Protein AF-A0A956HY04-F1 (afdb_monomer)

Radius of gyration: 26.55 Å; Cα contacts (8 Å, |Δi|>4): 278; chains: 1; bounding box: 57×37×73 Å

pLDDT: mean 94.31, std 8.19, range [45.09, 98.62]

Solvent-accessible surface area (backbone atoms only — not comparable to full-atom values): 12954 Å² total; per-residue (Å²): 131,82,84,58,69,90,76,62,38,44,51,68,53,34,25,59,24,34,64,69,38,20,41,81,85,68,47,79,50,58,64,84,78,43,28,55,81,68,82,84,56,60,19,49,44,29,12,47,38,49,14,69,56,69,39,66,31,64,70,68,86,82,55,70,43,55,57,48,36,74,73,73,36,56,93,50,65,83,70,43,57,89,81,28,35,50,34,42,51,32,36,56,50,45,17,60,78,69,74,42,92,45,71,66,60,44,53,52,49,50,55,50,49,53,53,53,46,54,54,47,54,54,52,34,56,53,29,48,54,47,26,55,49,27,45,49,54,33,48,50,60,50,36,75,77,40,60,55,71,80,38,86,81,42,91,57,22,70,55,51,52,62,79,41,41,70,62,53,46,49,42,61,76,66,33,72,40,32,57,45,25,52,55,27,44,56,51,27,53,57,44,50,52,54,47,55,55,47,47,30,50,48,22,51,47,49,45,36,49,47,21,53,49,45,29,27,24,49,34,21,27,55,75,71,36,64,71,64,33,57,51,43,52,53,42,43,53,61,41,41,40,62,131

Secondary structure (DSSP, 8-state):
----GGG---HHHHHHHHTTTB-TTS-B--GGGT-SS-SSS--HHHHHHHHHHH--SS-----HHHHHHHHHPPP-SS--TTT-HHHHHHHHHHHHHHT---HHHHHHHHHHHHHHHHHHHHHHHHHHHHHHHHHHHHHHHHHHH-GGGG-TTSTTHHHHHHHTHHHHHHHHHH-HHHHHHHHHHHHHHHHHHHHHHHHHHHHHHHHHHHHHHHHHHHHHHHHH-HHHHHHHHHHHHHHH---

Nearest PDB structures (foldseek):
  5y05-assembly1_A  TM=3.342E-01  e=8.485E-01  Mycolicibacterium smegmatis MC2 155
  6h2d-assembly1_R  TM=4.274E-01  e=2.794E+00  Aeromonas hydrophila subsp. hydrophila AL09-71
  6jx6-assembly1_A  TM=2.751E-01  e=5.819E+00  Homo sapiens

Mean predicted aligned error: 4.89 Å

Structure (mmCIF, N/CA/C/O backbone):
data_AF-A0A956HY04-F1
#
_entry.id   AF-A0A956HY04-F1
#
loop_
_atom_site.group_PDB
_atom_site.id
_atom_site.type_symbol
_atom_site.label_atom_id
_atom_site.label_alt_id
_atom_site.label_comp_id
_atom_site.label_asym_id
_atom_site.label_entity_id
_atom_site.label_seq_id
_atom_site.pdbx_PDB_ins_code
_atom_site.Cartn_x
_atom_site.Cartn_y
_atom_site.Cartn_z
_atom_site.occupancy
_atom_site.B_iso_or_equiv
_atom_site.auth_seq_id
_atom_site.auth_comp_id
_atom_site.auth_asym_id
_atom_site.auth_atom_id
_atom_site.pdbx_PDB_model_num
ATOM 1 N N . PRO A 1 1 ? -1.719 -7.919 12.534 1.00 45.09 1 PRO A N 1
ATOM 2 C CA . PRO A 1 1 ? -1.819 -8.733 11.294 1.00 45.09 1 PRO A CA 1
ATOM 3 C C . PRO A 1 1 ? -3.237 -9.290 11.128 1.00 45.09 1 PRO A C 1
ATOM 5 O O . PRO A 1 1 ? -3.729 -9.917 12.060 1.00 45.09 1 PRO A O 1
ATOM 8 N N . ASN A 1 2 ? -3.895 -9.050 9.987 1.00 49.94 2 ASN A N 1
ATOM 9 C CA . ASN A 1 2 ? -5.204 -9.646 9.706 1.00 49.94 2 ASN A CA 1
ATOM 10 C C . ASN A 1 2 ? -5.039 -11.180 9.582 1.00 49.94 2 ASN A C 1
ATOM 12 O O . ASN A 1 2 ? -4.277 -11.630 8.720 1.00 49.94 2 ASN A O 1
ATOM 16 N N . PRO A 1 3 ? -5.680 -11.993 10.444 1.00 49.03 3 PRO A N 1
ATOM 17 C CA . PRO A 1 3 ? -5.515 -13.447 10.432 1.00 49.03 3 PRO A CA 1
ATOM 18 C C . PRO A 1 3 ? -6.198 -14.116 9.229 1.00 49.03 3 PRO A C 1
ATOM 20 O O . PRO A 1 3 ? -5.915 -15.280 8.933 1.00 49.03 3 PRO A O 1
ATOM 23 N N . ASN A 1 4 ? -7.073 -13.403 8.513 1.00 61.22 4 ASN A N 1
ATOM 24 C CA . ASN A 1 4 ? -7.719 -13.920 7.319 1.00 61.22 4 ASN A CA 1
ATOM 25 C C . ASN A 1 4 ? -6.727 -13.958 6.143 1.00 61.22 4 ASN A C 1
ATOM 27 O O . ASN A 1 4 ? -6.422 -12.943 5.525 1.00 61.22 4 ASN A O 1
ATOM 31 N N . ARG A 1 5 ? -6.225 -15.148 5.796 1.00 56.53 5 ARG A N 1
ATOM 32 C CA . ARG A 1 5 ? -5.300 -15.301 4.660 1.00 56.53 5 ARG A CA 1
ATOM 33 C C . ARG A 1 5 ? -5.936 -14.969 3.307 1.00 56.53 5 ARG A C 1
ATOM 35 O O . ARG A 1 5 ? -5.213 -14.588 2.397 1.00 56.53 5 ARG A O 1
ATOM 42 N N . ALA A 1 6 ? -7.260 -15.072 3.171 1.00 61.34 6 ALA A N 1
ATOM 43 C CA . ALA A 1 6 ? -7.950 -14.787 1.911 1.00 61.34 6 ALA A CA 1
ATOM 44 C C . ALA A 1 6 ? -7.962 -13.288 1.549 1.00 61.34 6 ALA A C 1
ATOM 46 O O . ALA A 1 6 ? -8.110 -12.942 0.373 1.00 61.34 6 ALA A O 1
ATOM 47 N N . SER A 1 7 ? -7.778 -12.405 2.539 1.00 66.12 7 SER A N 1
ATOM 48 C CA . SER A 1 7 ? -7.630 -10.958 2.336 1.00 66.12 7 SER A CA 1
ATOM 49 C C . SER A 1 7 ? -6.174 -10.519 2.145 1.00 66.12 7 SER A C 1
ATOM 51 O O . SER A 1 7 ? -5.909 -9.325 2.023 1.00 66.12 7 SER A O 1
ATOM 53 N N . GLN A 1 8 ? -5.214 -11.453 2.111 1.00 69.25 8 GLN A N 1
ATOM 54 C CA . GLN A 1 8 ? -3.820 -11.114 1.842 1.00 69.25 8 GLN A CA 1
ATOM 55 C C . GLN A 1 8 ? -3.627 -10.786 0.362 1.00 69.25 8 GLN A C 1
ATOM 57 O O . GLN A 1 8 ? -3.790 -11.630 -0.514 1.00 69.25 8 GLN A O 1
ATOM 62 N N . GLU A 1 9 ? -3.209 -9.553 0.108 1.00 81.19 9 GLU A N 1
ATOM 63 C CA . GLU A 1 9 ? -2.943 -9.010 -1.226 1.00 81.19 9 GLU A CA 1
ATOM 64 C C . GLU A 1 9 ? -1.455 -8.669 -1.397 1.00 81.19 9 GLU A C 1
ATOM 66 O O . GLU A 1 9 ? -1.100 -7.732 -2.101 1.00 81.19 9 GLU A O 1
ATOM 71 N N . GLY A 1 10 ? -0.573 -9.395 -0.700 1.00 85.06 10 GLY A N 1
ATOM 72 C CA . GLY A 1 10 ? 0.865 -9.125 -0.663 1.00 85.06 10 GLY A CA 1
ATOM 73 C C . GLY A 1 10 ? 1.585 -9.425 -1.980 1.00 85.06 10 GLY A C 1
ATOM 74 O O . GLY A 1 10 ? 1.213 -10.348 -2.706 1.00 85.06 10 GLY A O 1
ATOM 75 N N . TYR A 1 11 ? 2.682 -8.707 -2.241 1.00 91.94 11 TYR A N 1
ATOM 76 C CA . TYR A 1 11 ? 3.530 -8.895 -3.427 1.00 91.94 11 TYR A CA 1
ATOM 77 C C . TYR A 1 11 ? 3.890 -10.368 -3.685 1.00 91.94 11 TYR A C 1
ATOM 79 O O . TYR A 1 11 ? 3.672 -10.876 -4.784 1.00 91.94 11 TYR A O 1
ATOM 87 N N . SER A 1 12 ? 4.395 -11.071 -2.664 1.00 91.62 12 SER A N 1
ATOM 88 C CA . SER A 1 12 ? 4.891 -12.446 -2.809 1.00 91.62 12 SER A CA 1
ATOM 89 C C . SER A 1 12 ? 3.811 -13.435 -3.245 1.00 91.62 12 SER A C 1
ATOM 91 O O . SER A 1 12 ? 4.125 -14.385 -3.953 1.00 91.62 12 SER A O 1
ATOM 93 N N . MET A 1 13 ? 2.548 -13.212 -2.861 1.00 92.50 13 MET A N 1
ATOM 94 C CA . MET A 1 13 ? 1.435 -14.054 -3.310 1.00 92.50 13 MET A CA 1
ATOM 95 C C . MET A 1 13 ? 1.264 -13.938 -4.823 1.00 92.50 13 MET A C 1
ATOM 97 O O . MET A 1 13 ? 1.324 -14.938 -5.533 1.00 92.50 13 MET A O 1
ATOM 101 N N . HIS A 1 14 ? 1.126 -12.713 -5.329 1.00 94.69 14 HIS A N 1
ATOM 102 C CA . HIS A 1 14 ? 0.954 -12.472 -6.763 1.00 94.69 14 HIS A CA 1
ATOM 103 C C . HIS A 1 14 ? 2.172 -12.918 -7.575 1.00 94.69 14 HIS A C 1
ATOM 105 O O . HIS A 1 14 ? 2.009 -13.519 -8.632 1.00 94.69 14 HIS A O 1
ATOM 111 N N . PHE A 1 15 ? 3.379 -12.688 -7.057 1.00 95.88 15 PHE A N 1
ATOM 112 C CA . PHE A 1 15 ? 4.625 -13.091 -7.705 1.00 95.88 15 PHE A CA 1
ATOM 113 C C . PHE A 1 15 ? 4.745 -14.617 -7.843 1.00 95.88 15 PHE A C 1
ATOM 115 O O . PHE A 1 15 ? 4.960 -15.133 -8.937 1.00 95.88 15 PHE A O 1
ATOM 122 N N . LEU A 1 16 ? 4.579 -15.362 -6.743 1.00 95.12 16 LEU A N 1
ATOM 123 C CA . LEU A 1 16 ? 4.761 -16.817 -6.747 1.00 95.12 16 LEU A CA 1
ATOM 124 C C . LEU A 1 16 ? 3.671 -17.548 -7.540 1.00 95.12 16 LEU A C 1
ATOM 126 O O . LEU A 1 16 ? 3.958 -18.589 -8.128 1.00 95.12 16 LEU A O 1
ATOM 130 N N . HIS A 1 17 ? 2.442 -17.025 -7.563 1.00 95.88 17 HIS A N 1
ATOM 131 C CA . HIS A 1 17 ? 1.382 -17.573 -8.411 1.00 95.88 17 HIS A CA 1
ATOM 132 C C . HIS A 1 17 ? 1.611 -17.256 -9.893 1.00 95.88 17 HIS A C 1
ATOM 134 O O . H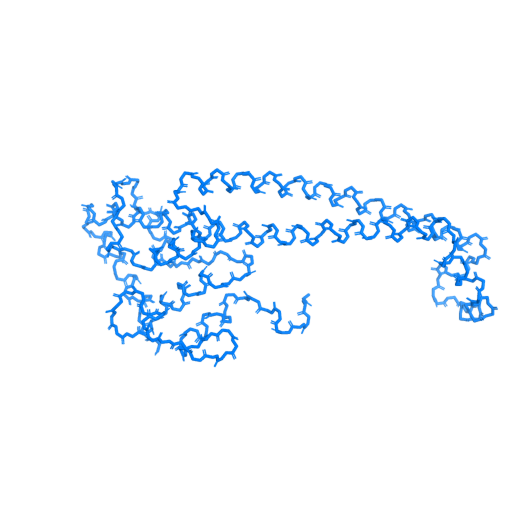IS A 1 17 ? 1.444 -18.143 -10.727 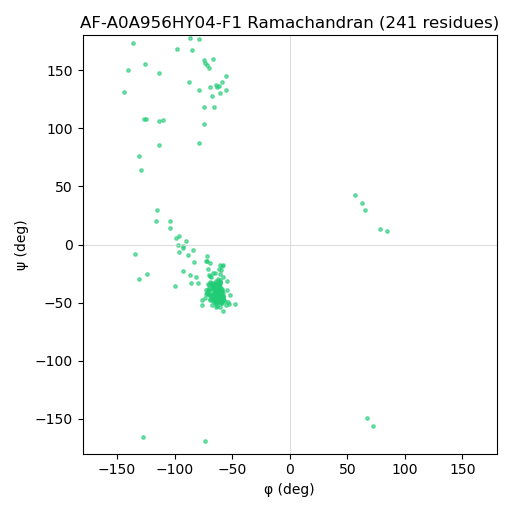1.00 95.88 17 HIS A O 1
ATOM 140 N N . ALA A 1 18 ? 2.094 -16.056 -10.230 1.00 96.44 18 ALA A N 1
ATOM 141 C CA . ALA A 1 18 ? 2.415 -15.713 -11.614 1.00 96.44 18 ALA A CA 1
ATOM 142 C C . ALA A 1 18 ? 3.472 -16.655 -12.217 1.00 96.44 18 ALA A C 1
ATOM 144 O O . ALA A 1 18 ? 3.287 -17.124 -13.335 1.00 96.44 18 ALA A O 1
ATOM 145 N N . LEU A 1 19 ? 4.505 -17.035 -11.451 1.00 96.19 19 LEU A N 1
ATOM 146 C CA . LEU A 1 19 ? 5.506 -18.028 -11.882 1.00 96.19 19 LEU A CA 1
ATOM 147 C C . LEU A 1 19 ? 4.917 -19.411 -12.208 1.00 96.19 19 LEU A C 1
ATOM 149 O O . LEU A 1 19 ? 5.535 -20.191 -12.925 1.00 96.19 19 LEU A O 1
ATOM 153 N N . LYS A 1 20 ? 3.733 -19.729 -11.681 1.00 95.25 20 LYS A N 1
ATOM 154 C CA . LYS A 1 20 ? 3.005 -20.975 -11.961 1.00 95.25 20 LYS A CA 1
ATOM 155 C C . LYS A 1 20 ? 1.952 -20.817 -13.057 1.00 95.25 20 LYS A C 1
ATOM 157 O O . LYS A 1 20 ? 1.178 -21.742 -13.276 1.00 95.25 20 LYS A O 1
ATOM 162 N N . ALA A 1 21 ? 1.909 -19.663 -13.724 1.00 96.00 21 ALA A N 1
ATOM 163 C CA . ALA A 1 21 ? 0.826 -19.274 -14.618 1.00 96.00 21 ALA A CA 1
ATOM 164 C C . ALA A 1 21 ? -0.551 -19.295 -13.927 1.00 96.00 21 ALA A C 1
ATOM 166 O O . ALA A 1 21 ? -1.538 -19.761 -14.492 1.00 96.00 21 ALA A O 1
ATOM 167 N N . GLU A 1 22 ? -0.627 -18.798 -12.692 1.00 96.31 22 GLU A N 1
ATOM 168 C CA . GLU A 1 22 ? -1.852 -18.742 -11.891 1.00 96.31 22 GLU A CA 1
ATOM 169 C C . GLU A 1 22 ? -2.149 -17.317 -11.397 1.00 96.31 22 GLU A C 1
ATOM 171 O O . GLU A 1 22 ? -1.256 -16.483 -11.220 1.00 96.31 22 GLU A O 1
ATOM 176 N N . ASP A 1 23 ? -3.422 -17.032 -11.124 1.00 92.44 23 ASP A N 1
ATOM 177 C CA . ASP A 1 23 ? -3.821 -15.891 -10.307 1.00 92.44 23 ASP A CA 1
ATOM 178 C C . ASP A 1 23 ? -3.644 -16.178 -8.804 1.00 92.44 23 ASP A C 1
ATOM 180 O O . ASP A 1 23 ? -3.306 -17.286 -8.390 1.00 92.44 23 ASP A O 1
ATOM 184 N N . ARG A 1 24 ? -3.911 -15.175 -7.955 1.00 87.94 24 ARG A N 1
ATOM 185 C CA . ARG A 1 24 ? -3.753 -15.294 -6.494 1.00 87.94 24 ARG A CA 1
ATOM 186 C C . ARG A 1 24 ? -4.591 -16.403 -5.842 1.00 87.94 24 ARG A C 1
ATOM 188 O O . ARG A 1 24 ? -4.326 -16.757 -4.699 1.00 87.94 24 ARG A O 1
ATOM 195 N N . ASN A 1 25 ? -5.625 -16.894 -6.525 1.00 89.94 25 ASN A N 1
ATOM 196 C CA . ASN A 1 25 ? -6.513 -17.951 -6.047 1.00 89.94 25 ASN A CA 1
ATOM 197 C C . ASN A 1 25 ? -6.137 -19.324 -6.634 1.00 89.94 25 ASN A C 1
ATOM 199 O O . ASN A 1 25 ? -6.873 -20.290 -6.432 1.00 89.94 25 ASN A O 1
ATOM 203 N N . GLY A 1 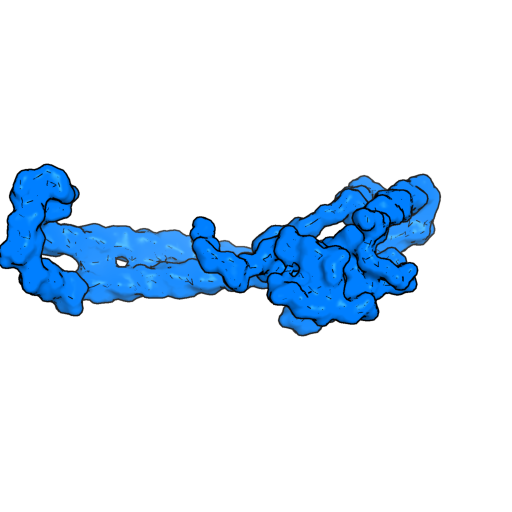26 ? -5.026 -19.419 -7.374 1.00 91.94 26 GLY A N 1
ATOM 204 C CA . GLY A 1 26 ? -4.602 -20.638 -8.060 1.00 91.94 26 GLY A CA 1
ATOM 205 C C . GLY A 1 26 ? -5.359 -20.910 -9.363 1.00 91.94 26 GLY A C 1
ATOM 206 O O . GLY A 1 26 ? -5.311 -22.028 -9.875 1.00 91.94 26 GLY A O 1
ATOM 207 N N . LYS A 1 27 ? -6.101 -19.935 -9.906 1.00 94.12 27 LYS A N 1
ATOM 208 C CA . LYS A 1 27 ? -6.785 -20.114 -11.192 1.00 94.12 27 LYS A CA 1
ATOM 209 C C . LYS A 1 27 ? -5.778 -19.941 -12.337 1.00 94.12 27 LYS A C 1
ATOM 211 O O . LYS A 1 27 ? -5.074 -18.934 -12.339 1.00 94.12 27 LYS A O 1
ATOM 216 N N . PRO A 1 28 ? -5.753 -20.835 -13.341 1.00 96.62 28 PRO A N 1
ATOM 217 C CA . PRO A 1 28 ? -4.837 -20.713 -14.470 1.00 96.62 28 PRO A CA 1
ATOM 218 C C . PRO A 1 28 ? -5.003 -19.399 -15.248 1.00 96.62 28 PRO A C 1
ATOM 220 O O . PRO A 1 28 ? -6.127 -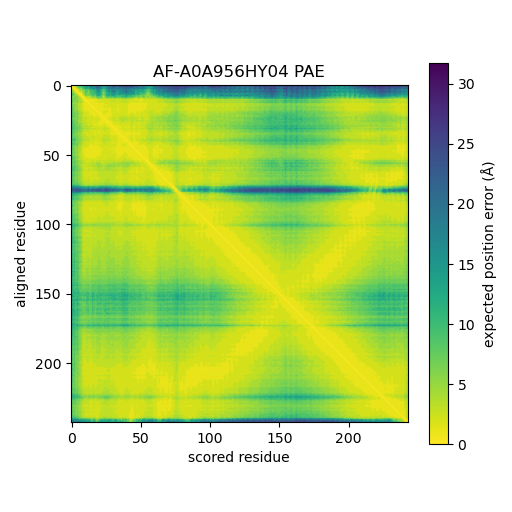18.961 -15.520 1.00 96.62 28 PRO A O 1
ATOM 223 N N . LEU A 1 29 ? -3.874 -18.818 -15.646 1.00 95.19 29 LEU A N 1
ATOM 224 C CA . LEU A 1 29 ? -3.736 -17.683 -16.554 1.00 95.19 29 LEU A CA 1
ATOM 225 C C . LEU A 1 29 ? -3.053 -18.152 -17.845 1.00 95.19 29 LEU A C 1
ATOM 227 O O . LEU A 1 29 ? -2.231 -19.066 -17.834 1.00 95.19 29 LEU A O 1
ATOM 231 N N . SER A 1 30 ? -3.412 -17.545 -18.975 1.00 95.06 30 SER A N 1
ATOM 232 C CA . SER A 1 30 ? -2.749 -17.822 -20.252 1.00 95.06 30 SER A CA 1
ATOM 233 C C . SER A 1 30 ? -1.340 -17.236 -20.278 1.00 95.06 30 SER A C 1
ATOM 235 O O . SER A 1 30 ? -1.088 -16.219 -19.634 1.00 95.06 30 SER A O 1
ATOM 237 N N . LEU A 1 31 ? -0.458 -17.827 -21.091 1.00 93.00 31 LEU A N 1
ATOM 238 C CA . LEU A 1 31 ? 0.882 -17.292 -21.343 1.00 93.00 31 LEU A CA 1
ATOM 239 C C . LEU A 1 31 ? 0.812 -15.828 -21.796 1.00 93.00 31 LEU A C 1
ATOM 241 O O . LEU A 1 31 ? 1.395 -14.978 -21.145 1.00 93.00 31 LEU A O 1
ATOM 245 N N . ASP A 1 32 ? -0.036 -15.511 -22.778 1.00 92.50 32 ASP A N 1
ATOM 246 C CA . ASP A 1 32 ? -0.235 -14.142 -23.289 1.00 92.50 32 ASP A CA 1
ATOM 247 C C . ASP A 1 32 ? -0.680 -13.116 -22.228 1.00 92.50 32 ASP A C 1
ATOM 249 O O . ASP A 1 32 ? -0.610 -11.913 -22.457 1.00 92.50 32 ASP A O 1
ATOM 253 N N . ALA A 1 33 ? -1.194 -13.568 -21.077 1.00 93.38 33 ALA A N 1
ATOM 254 C CA . ALA A 1 33 ? -1.606 -12.679 -19.991 1.00 93.38 33 ALA A CA 1
ATOM 255 C C . ALA A 1 33 ? -0.464 -12.361 -19.009 1.00 93.38 33 ALA A C 1
ATOM 257 O O . ALA A 1 33 ? -0.658 -11.543 -18.107 1.00 93.38 33 ALA A O 1
ATOM 258 N N . LEU A 1 34 ? 0.676 -13.044 -19.133 1.00 95.44 34 LEU A N 1
ATOM 259 C CA . LEU A 1 34 ? 1.808 -12.963 -18.212 1.00 95.44 34 LEU A CA 1
ATOM 260 C C . LEU A 1 34 ? 3.151 -12.752 -18.917 1.00 95.44 34 LEU A C 1
ATOM 262 O O . LEU A 1 34 ? 4.007 -12.142 -18.304 1.00 95.44 34 LEU A O 1
ATOM 266 N N . ASP A 1 35 ? 3.325 -13.227 -20.148 1.00 96.19 35 ASP A N 1
ATOM 267 C CA . ASP A 1 35 ? 4.515 -13.037 -20.986 1.00 96.19 35 ASP A CA 1
ATOM 268 C C . ASP A 1 35 ? 4.477 -11.638 -21.617 1.00 96.19 35 ASP A C 1
ATOM 270 O O . ASP A 1 35 ? 3.892 -11.426 -22.690 1.00 96.19 35 ASP A O 1
ATOM 274 N N . TYR A 1 36 ? 5.011 -10.655 -20.889 1.00 95.94 36 TYR A N 1
ATOM 275 C CA . TYR A 1 36 ? 4.910 -9.251 -21.284 1.00 95.94 36 TYR A CA 1
ATOM 276 C C . TYR A 1 36 ? 5.952 -8.866 -22.333 1.00 95.94 36 TYR A C 1
ATOM 278 O O . TYR A 1 36 ? 5.697 -7.942 -23.107 1.00 95.94 36 TYR A O 1
ATOM 286 N N . ASP A 1 37 ? 7.110 -9.530 -22.366 1.00 93.56 37 ASP A N 1
ATOM 287 C CA . ASP A 1 37 ? 8.155 -9.279 -23.363 1.00 93.56 37 ASP A CA 1
ATOM 288 C C . ASP A 1 37 ? 8.062 -10.181 -24.607 1.00 93.56 37 ASP A C 1
ATOM 290 O O . ASP A 1 37 ? 8.781 -9.945 -25.584 1.00 93.56 37 ASP A O 1
ATOM 294 N N . HIS A 1 38 ? 7.103 -11.110 -24.616 1.00 93.88 38 HIS A N 1
ATOM 295 C CA . HIS A 1 38 ? 6.771 -12.018 -25.711 1.00 93.88 38 HIS A CA 1
ATOM 296 C C . HIS A 1 38 ? 7.916 -12.973 -26.078 1.00 93.88 38 HIS A C 1
ATOM 298 O O . HIS A 1 38 ? 8.108 -13.302 -27.257 1.00 93.88 38 HIS A O 1
ATOM 304 N N . ASP A 1 39 ? 8.681 -13.427 -25.080 1.00 92.94 39 ASP A N 1
ATOM 305 C CA . ASP A 1 39 ? 9.771 -14.392 -25.260 1.00 92.94 39 ASP A CA 1
ATOM 306 C C . ASP A 1 39 ? 9.296 -15.865 -25.273 1.00 92.94 39 ASP A C 1
ATOM 308 O O . ASP A 1 39 ? 10.074 -16.787 -25.570 1.00 92.94 39 ASP A O 1
ATOM 312 N N . GLY A 1 40 ? 8.001 -16.090 -25.028 1.00 94.44 40 GLY A N 1
ATOM 313 C CA . GLY A 1 40 ? 7.351 -17.395 -25.007 1.00 94.44 40 GLY A CA 1
ATOM 314 C C . GLY A 1 40 ? 7.468 -18.127 -23.669 1.00 94.44 40 GLY A C 1
ATOM 315 O O . GLY A 1 40 ? 7.195 -19.336 -23.615 1.00 94.44 40 GLY A O 1
ATOM 316 N N . ARG A 1 41 ? 7.914 -17.457 -22.603 1.00 93.88 41 ARG A N 1
ATOM 317 C CA . ARG A 1 41 ? 8.083 -18.010 -21.252 1.00 93.88 41 ARG A CA 1
ATOM 318 C C . ARG A 1 41 ? 7.549 -17.026 -20.209 1.00 93.88 41 ARG A C 1
ATOM 320 O O . ARG A 1 41 ? 7.097 -15.940 -20.520 1.00 93.88 41 ARG A O 1
ATOM 327 N N . ILE A 1 42 ? 7.518 -17.472 -18.953 1.00 95.81 42 ILE A N 1
ATOM 328 C CA . ILE A 1 42 ? 7.203 -16.610 -17.809 1.00 95.81 42 ILE A CA 1
ATOM 329 C C . ILE A 1 42 ? 8.471 -16.516 -16.966 1.00 95.81 42 ILE A C 1
ATOM 331 O O . ILE A 1 42 ? 8.857 -17.483 -16.297 1.00 95.81 42 ILE A O 1
ATOM 335 N N . GLY A 1 43 ? 9.130 -15.366 -17.035 1.00 95.44 43 GLY A N 1
ATOM 336 C CA . GLY A 1 43 ? 10.330 -15.047 -16.272 1.00 95.44 43 GLY A CA 1
ATOM 337 C C . GLY A 1 43 ? 10.040 -14.476 -14.882 1.00 95.44 43 GLY A C 1
ATOM 338 O O . GLY A 1 43 ? 8.896 -14.215 -14.492 1.00 95.44 43 GLY A O 1
ATOM 339 N N . LEU A 1 44 ? 11.103 -14.213 -14.112 1.00 97.12 44 LEU A N 1
ATOM 340 C CA . LEU A 1 44 ? 10.961 -13.498 -12.835 1.00 97.12 44 LEU A CA 1
ATOM 341 C C . LEU A 1 44 ? 10.441 -12.064 -13.050 1.00 97.12 44 LEU A C 1
ATOM 343 O O . LEU A 1 44 ? 9.670 -11.567 -12.227 1.00 97.12 44 LEU A O 1
ATOM 347 N N . LEU A 1 45 ? 10.817 -11.402 -14.149 1.00 97.00 45 LEU A N 1
ATOM 348 C CA . LEU A 1 45 ? 10.375 -10.043 -14.458 1.00 97.00 45 LEU A CA 1
ATOM 349 C C . LEU A 1 45 ? 8.894 -10.000 -14.859 1.00 97.00 45 LEU A C 1
ATOM 351 O O . LEU A 1 45 ? 8.191 -9.076 -14.453 1.00 97.00 45 LEU A O 1
ATOM 355 N N . ASP A 1 46 ? 8.376 -11.030 -15.527 1.00 97.81 46 ASP A N 1
ATOM 356 C CA . ASP A 1 46 ? 6.941 -11.177 -15.792 1.00 97.81 46 ASP A CA 1
ATOM 357 C C . ASP A 1 46 ? 6.137 -11.331 -14.504 1.00 97.81 46 ASP A C 1
ATOM 359 O O . ASP A 1 46 ? 5.154 -10.623 -14.262 1.00 97.81 46 ASP A O 1
ATOM 363 N N . ALA A 1 47 ? 6.601 -12.208 -13.612 1.00 97.38 47 ALA A N 1
ATOM 364 C CA . ALA A 1 47 ? 5.982 -12.395 -12.307 1.00 97.38 47 ALA A CA 1
ATOM 365 C C . ALA A 1 47 ? 6.027 -11.114 -11.457 1.00 97.38 47 ALA A C 1
ATOM 367 O O . ALA A 1 47 ? 5.048 -10.767 -10.788 1.00 97.38 47 ALA A O 1
ATOM 368 N N . HIS A 1 48 ? 7.136 -10.373 -11.515 1.00 97.50 48 HIS A N 1
ATOM 369 C CA . HIS A 1 48 ? 7.272 -9.065 -10.877 1.00 97.50 48 HIS A CA 1
ATOM 370 C C . HIS A 1 48 ? 6.280 -8.045 -11.450 1.00 97.50 48 HIS A C 1
ATOM 372 O O . HIS A 1 48 ? 5.596 -7.354 -10.691 1.00 97.50 48 HIS A O 1
ATOM 378 N N . THR A 1 49 ? 6.158 -7.989 -12.774 1.00 97.81 49 THR A N 1
ATOM 379 C CA . THR A 1 49 ? 5.236 -7.105 -13.499 1.00 97.81 49 THR A CA 1
ATOM 380 C C . THR A 1 49 ? 3.793 -7.409 -13.130 1.00 97.81 49 THR A C 1
ATOM 382 O O . THR A 1 49 ? 3.037 -6.514 -12.737 1.00 97.81 49 THR A O 1
ATOM 385 N N . ARG A 1 50 ? 3.425 -8.694 -13.115 1.00 97.06 50 ARG A N 1
ATOM 386 C CA . ARG A 1 50 ? 2.113 -9.142 -12.653 1.00 97.06 50 ARG A CA 1
ATOM 387 C C . ARG A 1 50 ? 1.861 -8.732 -11.206 1.00 97.06 50 ARG A C 1
ATOM 389 O O . ARG A 1 50 ? 0.782 -8.221 -10.914 1.00 97.06 50 ARG A O 1
ATOM 396 N N . ALA A 1 51 ? 2.830 -8.901 -10.310 1.00 96.56 51 ALA A N 1
AT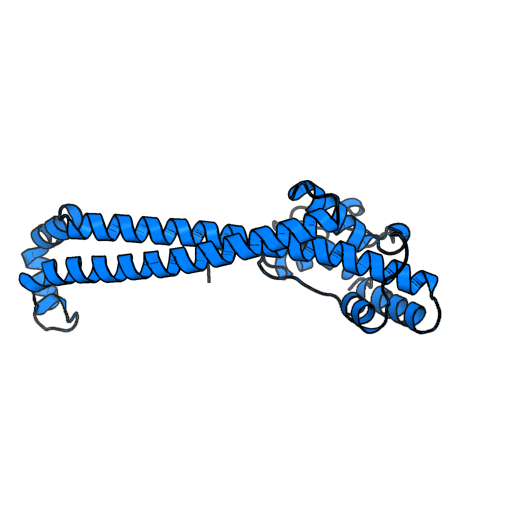OM 397 C CA . ALA A 1 51 ? 2.687 -8.484 -8.919 1.00 96.56 51 ALA A CA 1
ATOM 398 C C . ALA A 1 51 ? 2.538 -6.957 -8.779 1.00 96.56 51 ALA A C 1
ATOM 400 O O . ALA A 1 51 ? 1.683 -6.497 -8.017 1.00 96.56 51 ALA A O 1
ATOM 401 N N . ARG A 1 52 ? 3.286 -6.163 -9.560 1.00 97.12 52 ARG A N 1
ATOM 402 C CA . ARG A 1 52 ? 3.126 -4.698 -9.642 1.00 97.12 52 ARG A CA 1
ATOM 403 C C . ARG A 1 52 ? 1.735 -4.294 -10.120 1.00 97.12 52 ARG A C 1
ATOM 405 O O . ARG A 1 52 ? 1.212 -3.305 -9.620 1.00 97.12 52 ARG A O 1
ATOM 412 N N . ILE A 1 53 ? 1.128 -5.042 -11.031 1.00 96.44 53 ILE A N 1
ATOM 413 C CA . ILE A 1 53 ? -0.222 -4.771 -11.537 1.00 96.44 53 ILE A CA 1
ATOM 414 C C . ILE A 1 53 ? -1.299 -5.194 -10.529 1.00 96.44 53 ILE A C 1
ATOM 416 O O . ILE A 1 53 ? -2.234 -4.450 -10.252 1.00 96.44 53 ILE A O 1
ATOM 420 N N . ALA A 1 54 ? -1.186 -6.408 -9.994 1.00 93.81 54 ALA A N 1
ATOM 421 C CA . ALA A 1 54 ? -2.272 -7.085 -9.292 1.00 93.81 54 ALA A CA 1
ATOM 422 C C . ALA A 1 54 ? -2.370 -6.733 -7.810 1.00 93.81 54 ALA A C 1
ATOM 424 O O . ALA A 1 54 ? -3.462 -6.740 -7.243 1.00 93.81 54 ALA A O 1
ATOM 425 N N . SER A 1 55 ? -1.221 -6.476 -7.182 1.00 92.38 55 SER A N 1
ATOM 426 C CA . SER A 1 55 ? -1.129 -6.348 -5.735 1.00 92.38 55 SER A CA 1
ATOM 427 C C . SER A 1 55 ? -1.939 -5.160 -5.219 1.00 92.38 55 SER A C 1
ATOM 429 O O . SER A 1 55 ? -1.842 -4.048 -5.749 1.00 92.38 55 SER A O 1
ATOM 431 N N . ARG A 1 56 ? -2.690 -5.374 -4.138 1.00 90.75 56 ARG A N 1
ATOM 432 C CA . ARG A 1 56 ? -3.331 -4.313 -3.341 1.00 90.75 56 ARG A CA 1
ATOM 433 C C . ARG A 1 56 ? -2.585 -4.074 -2.022 1.00 90.75 56 ARG A C 1
ATOM 435 O O . ARG A 1 56 ? -3.146 -3.513 -1.091 1.00 90.75 56 ARG A O 1
ATOM 442 N N . SER A 1 57 ? -1.319 -4.487 -1.941 1.00 89.56 57 SER A N 1
ATOM 443 C CA . SER A 1 57 ? -0.425 -4.133 -0.837 1.00 89.56 57 SER A CA 1
ATOM 444 C C . SER A 1 57 ? 0.061 -2.688 -0.923 1.00 89.56 57 SER A C 1
ATOM 446 O O . SER A 1 57 ? 0.149 -2.104 -2.006 1.00 89.56 57 SER A O 1
ATOM 448 N N . ILE A 1 58 ? 0.499 -2.168 0.223 1.00 89.56 58 ILE A N 1
ATOM 449 C CA . ILE A 1 58 ? 1.166 -0.865 0.327 1.00 89.56 58 ILE A CA 1
ATOM 450 C C . ILE A 1 58 ? 2.601 -0.881 -0.234 1.00 89.56 58 ILE A C 1
ATOM 452 O O . ILE A 1 58 ? 3.183 0.172 -0.485 1.00 89.56 58 ILE A O 1
ATOM 456 N N . ASP A 1 59 ? 3.171 -2.064 -0.469 1.00 88.69 59 ASP A N 1
ATOM 457 C CA . ASP A 1 59 ? 4.522 -2.203 -1.009 1.00 88.69 59 ASP A CA 1
ATOM 458 C C . ASP A 1 59 ? 4.645 -1.638 -2.433 1.00 88.69 59 ASP A C 1
ATOM 460 O O . ASP A 1 59 ? 3.821 -1.907 -3.313 1.00 88.69 59 ASP A O 1
ATOM 464 N N . VAL A 1 60 ? 5.738 -0.912 -2.682 1.00 93.62 60 VAL A N 1
ATOM 465 C CA . VAL A 1 60 ? 6.131 -0.437 -4.016 1.00 93.62 60 VAL A CA 1
ATOM 466 C C . VAL A 1 60 ? 7.431 -1.149 -4.402 1.00 93.62 60 VAL A C 1
ATOM 468 O O . VAL A 1 60 ? 8.519 -0.626 -4.124 1.00 93.62 60 VAL A O 1
ATOM 471 N N . PRO A 1 61 ? 7.342 -2.361 -4.984 1.00 94.38 61 PRO A N 1
ATOM 472 C CA . PRO A 1 61 ? 8.512 -3.181 -5.269 1.00 94.38 61 PRO A CA 1
ATOM 473 C C . PRO A 1 61 ? 9.385 -2.516 -6.343 1.00 94.38 61 PRO A C 1
ATOM 475 O O . PRO A 1 61 ? 8.928 -1.650 -7.090 1.00 94.38 61 PRO A O 1
ATOM 478 N N . THR A 1 62 ? 10.655 -2.910 -6.393 1.00 94.44 62 THR A N 1
ATOM 479 C CA . THR A 1 62 ? 11.655 -2.374 -7.329 1.00 94.44 62 THR A CA 1
ATOM 480 C C . THR A 1 62 ? 12.541 -3.491 -7.836 1.00 94.44 62 THR A C 1
ATOM 482 O O . THR A 1 62 ? 12.827 -4.422 -7.077 1.00 94.44 62 THR A O 1
ATOM 485 N N . THR A 1 63 ? 13.050 -3.348 -9.052 1.00 96.81 63 THR A N 1
ATOM 486 C CA . THR A 1 63 ? 14.071 -4.241 -9.609 1.00 96.81 63 THR A CA 1
ATOM 487 C C . THR A 1 63 ? 15.474 -3.644 -9.463 1.00 96.81 63 THR A C 1
ATOM 489 O O . THR A 1 63 ? 15.653 -2.465 -9.127 1.00 96.81 63 THR A O 1
ATOM 492 N N . THR A 1 64 ? 16.499 -4.459 -9.707 1.00 97.25 64 THR A N 1
ATOM 493 C CA . THR A 1 64 ? 17.884 -3.977 -9.750 1.00 97.25 64 THR A CA 1
ATOM 494 C C . THR A 1 64 ? 18.097 -3.109 -10.987 1.00 97.25 64 THR A C 1
ATOM 496 O O . THR A 1 64 ? 18.742 -2.063 -10.884 1.00 97.25 64 THR A O 1
ATOM 499 N N . SER A 1 65 ? 17.515 -3.488 -12.129 1.00 97.19 65 SER A N 1
ATOM 500 C CA . SER A 1 65 ? 17.569 -2.706 -13.370 1.00 97.19 65 SER A CA 1
ATOM 501 C C . SER A 1 65 ? 16.927 -1.318 -13.224 1.00 97.19 65 SER A C 1
ATOM 503 O O . SER A 1 65 ? 17.538 -0.332 -13.632 1.00 97.19 65 SER A O 1
ATOM 505 N N . GLU A 1 66 ? 15.783 -1.193 -12.542 1.00 96.50 66 GLU A N 1
ATOM 506 C CA . GLU A 1 66 ? 15.144 0.100 -12.243 1.00 96.50 66 GLU A CA 1
ATOM 507 C C . GLU A 1 66 ? 16.042 1.002 -11.384 1.00 96.50 66 GLU A C 1
ATOM 509 O O . GLU A 1 66 ? 16.177 2.203 -11.632 1.00 96.50 66 GLU A O 1
ATOM 514 N N . ARG A 1 67 ? 16.666 0.437 -10.341 1.00 97.31 67 ARG A N 1
ATOM 515 C CA . ARG A 1 67 ? 17.586 1.199 -9.481 1.00 97.31 67 ARG A CA 1
ATOM 516 C C . ARG A 1 67 ? 18.842 1.615 -10.236 1.00 97.31 67 ARG A C 1
ATOM 518 O O . ARG A 1 67 ? 19.344 2.709 -9.993 1.00 97.31 67 ARG A O 1
ATOM 525 N N . TYR A 1 68 ? 19.322 0.766 -11.142 1.00 97.88 68 TYR A N 1
ATOM 526 C CA . TYR A 1 68 ? 20.449 1.078 -12.008 1.00 97.88 68 TYR A CA 1
ATOM 527 C C . TYR A 1 68 ? 20.123 2.242 -12.950 1.00 97.88 68 TYR A C 1
ATOM 529 O O . TYR A 1 68 ? 20.896 3.195 -12.993 1.00 97.88 68 TYR A O 1
ATOM 537 N N . LEU A 1 69 ? 18.958 2.226 -13.616 1.00 96.69 69 LEU A N 1
ATOM 538 C CA . LEU A 1 69 ? 18.507 3.319 -14.489 1.00 96.69 69 LEU A CA 1
ATOM 539 C C . LEU A 1 69 ? 18.542 4.672 -13.778 1.00 96.69 69 LEU A C 1
ATOM 541 O O . LEU A 1 69 ? 19.178 5.597 -14.271 1.00 96.69 69 LEU A O 1
ATOM 545 N N . ARG A 1 70 ? 17.941 4.777 -12.586 1.00 95.25 70 ARG A N 1
ATOM 546 C CA . ARG A 1 70 ? 17.935 6.030 -11.806 1.00 95.25 70 ARG A CA 1
ATOM 547 C C . ARG A 1 70 ? 19.332 6.530 -11.429 1.00 95.25 70 ARG A C 1
ATOM 549 O O . ARG A 1 70 ? 19.495 7.712 -11.154 1.00 95.25 70 ARG A O 1
ATOM 556 N N . ALA A 1 71 ? 20.314 5.634 -11.355 1.00 96.69 71 ALA A N 1
ATOM 557 C CA . ALA A 1 71 ? 21.675 5.980 -10.971 1.00 96.69 71 ALA A CA 1
ATOM 558 C C . ALA A 1 71 ? 22.539 6.447 -12.151 1.00 96.69 71 ALA A C 1
ATOM 560 O O . ALA A 1 71 ? 23.511 7.164 -11.919 1.00 96.69 71 ALA A O 1
ATOM 561 N N . VAL A 1 72 ? 22.233 6.019 -13.382 1.00 96.19 72 VAL A N 1
ATOM 562 C CA . VAL A 1 72 ? 23.127 6.224 -14.538 1.00 96.19 72 VAL A CA 1
ATOM 563 C C . VAL A 1 72 ? 22.490 6.957 -15.712 1.00 96.19 72 VAL A C 1
ATOM 565 O O . VAL A 1 72 ? 23.221 7.547 -16.499 1.00 96.19 72 VAL A O 1
ATOM 568 N N . ALA A 1 73 ? 21.165 6.903 -15.859 1.00 92.81 73 ALA A N 1
ATOM 569 C CA . ALA A 1 73 ? 20.470 7.512 -16.983 1.00 92.81 73 ALA A CA 1
ATOM 570 C C . ALA A 1 73 ? 20.135 8.976 -16.685 1.00 92.81 73 ALA A C 1
ATOM 572 O O . ALA A 1 73 ? 19.702 9.327 -15.584 1.00 92.81 73 ALA A O 1
ATOM 573 N N . ASN A 1 74 ? 20.296 9.827 -17.694 1.00 86.88 74 ASN A N 1
ATOM 574 C CA . ASN A 1 74 ? 19.814 11.201 -17.648 1.00 86.88 74 ASN A CA 1
ATOM 575 C C . ASN A 1 74 ? 18.338 11.270 -18.061 1.00 86.88 74 ASN A C 1
ATOM 577 O O . ASN A 1 74 ? 17.780 10.324 -18.619 1.00 86.88 74 ASN A O 1
ATOM 581 N N . GLN A 1 75 ? 17.697 12.418 -17.818 1.00 79.38 75 GLN A N 1
ATOM 582 C CA . GLN A 1 75 ? 16.406 12.693 -18.449 1.00 79.38 75 GLN A CA 1
ATOM 583 C C . GLN A 1 75 ? 16.589 12.689 -19.967 1.00 79.38 75 GLN A C 1
ATOM 585 O O . GLN A 1 75 ? 17.502 13.333 -20.482 1.00 79.38 75 GLN A O 1
ATOM 590 N N . GLY A 1 76 ? 15.732 11.949 -20.662 1.00 67.12 76 GLY A N 1
ATOM 591 C CA . GLY A 1 76 ? 15.880 11.711 -22.089 1.00 67.12 76 GLY A CA 1
ATOM 592 C C . GLY A 1 76 ? 14.643 12.043 -22.913 1.00 67.12 76 GLY A C 1
ATOM 593 O O . GLY A 1 76 ? 13.763 12.764 -22.439 1.00 67.12 76 GLY A O 1
ATOM 594 N N . PRO A 1 77 ? 14.627 11.574 -24.171 1.00 70.88 77 PRO A N 1
ATOM 595 C CA . PRO A 1 77 ? 13.664 11.971 -25.190 1.00 70.88 77 PRO A CA 1
ATOM 596 C C . PRO A 1 77 ? 12.272 11.365 -24.949 1.00 70.88 77 PRO A C 1
ATOM 598 O O . PRO A 1 77 ? 11.970 10.836 -23.880 1.00 70.88 77 PRO A O 1
ATOM 601 N N . GLU A 1 78 ? 11.400 11.492 -25.951 1.00 83.31 78 GLU A N 1
ATOM 602 C CA . GLU A 1 78 ? 10.073 10.881 -25.945 1.00 83.31 78 GLU A CA 1
ATOM 603 C C . GLU A 1 78 ? 10.151 9.365 -25.728 1.00 83.31 78 GLU A C 1
ATOM 605 O O . GLU A 1 78 ? 11.084 8.698 -26.163 1.00 83.31 78 GLU A O 1
ATOM 610 N N . LEU A 1 79 ? 9.159 8.851 -25.014 1.00 90.62 79 LEU A N 1
ATOM 611 C CA . LEU A 1 79 ? 9.069 7.489 -24.518 1.00 90.62 79 LEU A CA 1
ATOM 612 C C . LEU A 1 79 ? 8.901 6.456 -25.644 1.00 90.62 79 LEU A C 1
ATOM 614 O O . LEU A 1 79 ? 7.954 6.559 -26.423 1.00 90.62 79 LEU A O 1
ATOM 618 N N . ASP A 1 80 ? 9.743 5.418 -25.664 1.00 92.88 80 ASP A N 1
ATOM 619 C CA . ASP A 1 80 ? 9.588 4.264 -26.557 1.00 92.88 80 ASP A CA 1
ATOM 620 C C . ASP A 1 80 ? 9.202 3.006 -25.766 1.00 92.88 80 ASP A C 1
ATOM 622 O O . ASP A 1 80 ? 10.001 2.383 -25.060 1.00 92.88 80 ASP A O 1
ATOM 626 N N . TRP A 1 81 ? 7.942 2.604 -25.915 1.00 93.50 81 TRP A N 1
ATOM 627 C CA . TRP A 1 81 ? 7.391 1.434 -25.240 1.00 93.50 81 TRP A CA 1
ATOM 628 C C . TRP A 1 81 ? 7.953 0.098 -25.730 1.00 93.50 81 TRP 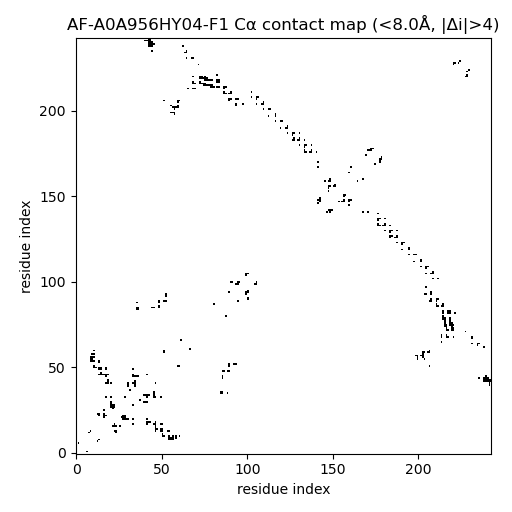A C 1
ATOM 630 O O . TRP A 1 81 ? 7.794 -0.900 -25.025 1.00 93.50 81 TRP A O 1
ATOM 640 N N . ALA A 1 82 ? 8.610 0.048 -26.892 1.00 93.50 82 ALA A N 1
ATOM 641 C CA . ALA A 1 82 ? 9.267 -1.171 -27.358 1.00 93.50 82 ALA A CA 1
ATOM 642 C C . ALA A 1 82 ? 10.467 -1.555 -26.473 1.00 93.50 82 ALA A C 1
ATOM 644 O O . ALA A 1 82 ? 10.827 -2.728 -26.390 1.00 93.50 82 ALA A O 1
ATOM 645 N N . ILE A 1 83 ? 11.063 -0.582 -25.777 1.00 93.94 83 ILE A N 1
ATOM 646 C CA . ILE A 1 83 ? 12.238 -0.784 -24.921 1.00 93.94 83 ILE A CA 1
ATOM 647 C C . ILE A 1 83 ? 11.841 -1.367 -23.557 1.00 93.94 83 ILE A C 1
ATOM 649 O O . ILE A 1 83 ? 12.587 -2.162 -22.975 1.00 93.94 83 ILE A O 1
ATOM 653 N N . ALA A 1 84 ? 10.660 -1.009 -23.051 1.00 94.56 84 ALA A N 1
ATOM 654 C CA . ALA A 1 84 ? 10.193 -1.351 -21.708 1.00 94.56 84 ALA A CA 1
ATOM 655 C C . ALA A 1 84 ? 8.784 -1.983 -21.727 1.00 94.56 84 ALA A C 1
ATOM 657 O O . ALA A 1 84 ? 7.842 -1.390 -21.190 1.00 94.56 84 ALA A O 1
ATOM 658 N N . PRO A 1 85 ? 8.610 -3.171 -22.341 1.00 96.31 85 PRO A N 1
ATOM 659 C CA . PRO A 1 85 ? 7.304 -3.824 -22.449 1.00 96.31 85 PRO A CA 1
ATOM 660 C C . PRO A 1 85 ? 6.667 -4.141 -21.085 1.00 96.31 85 PRO A C 1
ATOM 662 O O . PRO A 1 85 ? 5.451 -4.033 -20.926 1.00 96.31 85 PRO A O 1
ATOM 665 N N . GLU A 1 86 ? 7.470 -4.440 -20.066 1.00 97.25 86 GLU A N 1
ATOM 666 C CA . GLU A 1 86 ? 6.973 -4.711 -18.716 1.00 97.25 86 GLU A CA 1
ATOM 667 C C . GLU A 1 86 ? 6.406 -3.455 -18.043 1.00 97.25 86 GLU A C 1
ATOM 669 O O . GLU A 1 86 ? 5.291 -3.462 -17.517 1.00 97.25 86 GLU A O 1
ATOM 674 N N . ASP A 1 87 ? 7.129 -2.333 -18.115 1.00 97.81 87 ASP A N 1
ATOM 675 C CA . ASP A 1 87 ? 6.626 -1.054 -17.606 1.00 97.81 87 ASP A CA 1
ATOM 676 C C . ASP A 1 87 ? 5.429 -0.554 -18.424 1.00 97.81 87 ASP A C 1
ATOM 678 O O . ASP A 1 87 ? 4.490 0.001 -17.846 1.00 97.81 87 ASP A O 1
ATOM 682 N N . ARG A 1 88 ? 5.405 -0.807 -19.741 1.00 97.75 88 ARG A N 1
ATOM 683 C CA . ARG A 1 88 ? 4.236 -0.552 -20.593 1.00 97.75 88 ARG A CA 1
ATOM 684 C C . ARG A 1 88 ? 3.005 -1.278 -20.054 1.00 97.75 88 ARG A C 1
ATOM 686 O O . ARG A 1 88 ? 1.961 -0.648 -19.892 1.00 97.75 88 ARG A O 1
ATOM 693 N N . ALA A 1 89 ? 3.120 -2.565 -19.730 1.00 97.88 89 ALA A N 1
ATOM 694 C CA . ALA A 1 89 ? 2.010 -3.344 -19.190 1.00 97.88 89 ALA A CA 1
ATOM 695 C C . ALA A 1 89 ? 1.503 -2.784 -17.849 1.00 97.88 89 ALA A C 1
ATOM 697 O O . ALA A 1 89 ? 0.289 -2.676 -17.637 1.00 97.88 89 ALA A O 1
ATOM 698 N N . VAL A 1 90 ? 2.417 -2.359 -16.966 1.00 98.12 90 VAL A N 1
ATOM 699 C CA . VAL A 1 90 ? 2.053 -1.686 -15.707 1.00 98.12 90 VAL A CA 1
ATOM 700 C C . VAL A 1 90 ? 1.297 -0.390 -15.984 1.00 98.12 90 VAL A C 1
ATOM 702 O O . VAL A 1 90 ? 0.243 -0.166 -15.384 1.00 98.12 90 VAL A O 1
ATOM 705 N N . VAL A 1 91 ? 1.805 0.451 -16.889 1.00 98.19 91 VAL A N 1
ATOM 706 C CA . VAL A 1 91 ? 1.167 1.723 -17.248 1.00 98.19 91 VAL A CA 1
ATOM 707 C C . VAL A 1 91 ? -0.210 1.510 -17.856 1.00 98.19 91 VAL A C 1
ATOM 709 O O . VAL A 1 91 ? -1.163 2.178 -17.457 1.00 98.19 91 VAL A O 1
ATOM 712 N N . GLU A 1 92 ? -0.340 0.579 -18.793 1.00 97.56 92 GLU A N 1
ATOM 713 C CA . GLU A 1 92 ? -1.609 0.307 -19.454 1.00 97.56 92 GLU A CA 1
ATOM 714 C C . GLU A 1 92 ? -2.655 -0.224 -18.468 1.00 97.56 92 GLU A C 1
ATOM 716 O O . GLU A 1 92 ? -3.787 0.263 -18.466 1.00 97.56 92 GLU A O 1
ATOM 721 N N . GLN A 1 93 ? -2.303 -1.187 -17.609 1.00 97.81 93 GLN A N 1
ATOM 722 C CA . GLN A 1 93 ? -3.274 -1.774 -16.687 1.00 97.81 93 GLN A CA 1
ATOM 723 C C . GLN A 1 93 ? -3.592 -0.854 -15.504 1.00 97.81 93 GLN A C 1
ATOM 725 O O . GLN A 1 93 ? -4.765 -0.564 -15.276 1.00 97.81 93 GLN A O 1
ATOM 730 N N . LEU A 1 94 ? -2.587 -0.350 -14.777 1.00 97.81 94 LEU A N 1
ATOM 731 C CA . LEU A 1 94 ? -2.846 0.554 -13.649 1.00 97.81 94 LEU A CA 1
ATOM 732 C C . LEU A 1 94 ? -3.413 1.894 -14.120 1.00 97.81 94 LEU A C 1
ATOM 734 O O . LEU A 1 94 ? -4.240 2.482 -13.429 1.00 97.81 94 LEU A O 1
ATOM 738 N N . GLY A 1 95 ? -3.013 2.366 -15.302 1.00 97.94 95 GLY A N 1
ATOM 739 C CA . GLY A 1 95 ? -3.584 3.567 -15.896 1.00 97.94 95 GLY A CA 1
ATOM 740 C C . GLY A 1 95 ? -5.069 3.408 -16.213 1.00 97.94 95 GLY A C 1
ATOM 741 O O . GLY A 1 95 ? -5.837 4.325 -15.940 1.00 97.94 95 GLY A O 1
ATOM 742 N N . ARG A 1 96 ? -5.505 2.241 -16.713 1.00 97.94 96 ARG A N 1
ATOM 743 C CA . ARG A 1 96 ? -6.940 1.930 -16.868 1.00 97.94 96 ARG A CA 1
ATOM 744 C C . ARG A 1 96 ? -7.657 1.877 -15.523 1.00 97.94 96 ARG A C 1
ATOM 746 O O . ARG A 1 96 ? -8.679 2.539 -15.372 1.00 97.94 96 ARG A O 1
ATOM 753 N N . ASP A 1 97 ? -7.112 1.139 -14.559 1.00 96.56 97 ASP A N 1
ATOM 754 C CA . ASP A 1 97 ? -7.735 0.947 -13.243 1.00 96.56 97 ASP A CA 1
ATOM 755 C C . ASP A 1 97 ? -7.901 2.270 -12.475 1.00 96.56 97 ASP A C 1
ATOM 757 O O . ASP A 1 97 ? -8.878 2.449 -11.751 1.00 96.56 97 ASP A O 1
ATOM 761 N N . LEU A 1 98 ? -6.953 3.200 -12.636 1.00 96.44 98 LEU A N 1
ATOM 762 C CA . LEU A 1 98 ? -6.943 4.502 -11.961 1.00 96.44 98 LEU A CA 1
ATOM 763 C C . LEU A 1 98 ? -7.526 5.641 -12.817 1.00 96.44 98 LEU A C 1
ATOM 765 O O . LEU A 1 98 ? -7.643 6.762 -12.327 1.00 96.44 98 LEU A O 1
ATOM 769 N N . GLY A 1 99 ? -7.860 5.393 -14.089 1.00 97.75 99 GLY A N 1
ATOM 770 C CA . GLY A 1 99 ? -8.301 6.428 -15.034 1.00 97.75 99 GLY A CA 1
ATOM 771 C C . GLY A 1 99 ? -7.220 7.468 -15.374 1.00 97.75 99 GLY A C 1
ATOM 772 O O . GLY A 1 99 ? -7.534 8.633 -15.631 1.00 97.75 99 GLY A O 1
ATOM 773 N N . LEU A 1 100 ? -5.941 7.078 -15.346 1.00 97.31 100 LEU A N 1
ATOM 774 C CA . LEU A 1 100 ? -4.781 7.956 -15.514 1.00 97.31 100 LEU A CA 1
ATOM 775 C C . LEU A 1 100 ? -3.842 7.447 -16.614 1.00 97.31 100 LEU A C 1
ATOM 777 O O . LEU A 1 100 ? -3.091 6.495 -16.431 1.00 97.31 100 LEU A O 1
ATOM 781 N N . HIS A 1 101 ? -3.823 8.149 -17.744 1.00 95.00 101 HIS A N 1
ATOM 782 C CA . HIS A 1 101 ? -3.037 7.778 -18.932 1.00 95.00 101 HIS A CA 1
ATOM 783 C C . HIS A 1 101 ? -1.946 8.796 -19.283 1.00 95.00 101 HIS A C 1
ATOM 785 O O . HIS A 1 101 ? -1.506 8.871 -20.424 1.00 95.00 101 HIS A O 1
ATOM 791 N N . ASP A 1 102 ? -1.553 9.628 -18.319 1.00 94.31 102 ASP A N 1
ATOM 792 C CA . ASP A 1 102 ? -0.559 10.678 -18.516 1.00 94.31 102 ASP A CA 1
ATOM 793 C C . ASP A 1 102 ? 0.311 10.841 -17.264 1.00 94.31 102 ASP A C 1
ATOM 795 O O . ASP A 1 102 ? -0.201 10.967 -16.148 1.00 94.31 102 ASP A O 1
ATOM 799 N N . ALA A 1 103 ? 1.632 10.867 -17.449 1.00 94.69 103 ALA A N 1
ATOM 800 C CA . ALA A 1 103 ? 2.597 10.920 -16.353 1.00 94.69 103 ALA A CA 1
ATOM 801 C C . ALA A 1 103 ? 2.495 12.211 -15.518 1.00 94.69 103 ALA A C 1
ATOM 803 O O . ALA A 1 103 ? 2.754 12.198 -14.310 1.00 94.69 103 ALA A O 1
ATOM 804 N N . VAL A 1 104 ? 2.110 13.340 -16.126 1.00 95.81 104 VAL A N 1
ATOM 805 C CA . VAL A 1 104 ? 1.909 14.601 -15.396 1.00 95.81 104 VAL A CA 1
ATOM 806 C C . VAL A 1 104 ? 0.685 14.484 -14.494 1.00 95.81 104 VAL A C 1
ATOM 808 O O . VAL A 1 104 ? 0.788 14.773 -13.301 1.00 95.81 104 VAL A O 1
ATOM 811 N N . LYS A 1 105 ? -0.439 13.984 -15.017 1.00 97.50 105 LYS A N 1
ATOM 812 C CA . LYS A 1 105 ? -1.662 13.740 -14.235 1.00 97.50 105 LYS A CA 1
ATOM 813 C C . LYS A 1 105 ? -1.434 12.751 -13.096 1.00 97.50 105 LYS A C 1
ATOM 815 O O . LYS A 1 105 ? -1.945 12.979 -12.004 1.00 97.50 105 LYS A O 1
ATOM 820 N N . VAL A 1 106 ? -0.633 11.705 -13.310 1.00 98.06 106 VAL A N 1
ATOM 821 C CA . VAL A 1 106 ? -0.255 10.765 -12.239 1.00 98.06 106 VAL A CA 1
ATOM 822 C C . VAL A 1 106 ? 0.501 11.482 -11.118 1.00 98.06 106 VAL A C 1
ATOM 824 O O . VAL A 1 106 ? 0.158 11.308 -9.951 1.00 98.06 106 VAL A O 1
ATOM 827 N N . ARG A 1 107 ? 1.486 12.331 -11.445 1.00 97.12 107 ARG A N 1
ATOM 828 C CA . ARG A 1 107 ? 2.225 13.116 -10.436 1.00 97.12 107 ARG A CA 1
ATOM 829 C C . ARG A 1 107 ? 1.334 14.108 -9.691 1.00 97.12 107 ARG A C 1
ATOM 831 O O . ARG A 1 107 ? 1.478 14.249 -8.480 1.00 97.12 107 ARG A O 1
ATOM 838 N N . VAL A 1 108 ? 0.415 14.771 -10.394 1.00 98.12 108 VAL A N 1
ATOM 839 C CA . VAL A 1 108 ? -0.576 15.658 -9.764 1.00 98.12 108 VAL A CA 1
ATOM 840 C C . VAL A 1 108 ? -1.441 14.865 -8.788 1.00 98.12 108 VAL A C 1
ATOM 842 O O . VAL A 1 108 ? -1.523 15.245 -7.621 1.00 98.12 108 VAL A O 1
ATOM 845 N N . ARG A 1 109 ? -1.985 13.716 -9.217 1.00 98.25 109 ARG A N 1
ATOM 846 C CA . ARG A 1 109 ? -2.818 12.868 -8.356 1.00 98.25 109 ARG A CA 1
ATOM 847 C C . ARG A 1 109 ? -2.052 12.331 -7.146 1.00 98.25 109 ARG A C 1
ATOM 849 O O . ARG A 1 109 ? -2.628 12.290 -6.067 1.00 98.25 109 ARG A O 1
ATOM 856 N N . LEU A 1 110 ? -0.776 11.965 -7.291 1.00 97.88 110 LEU A N 1
ATOM 857 C CA . LEU A 1 110 ? 0.085 11.613 -6.152 1.00 97.88 110 LEU A CA 1
ATOM 858 C C . LEU A 1 110 ? 0.183 12.760 -5.140 1.00 97.88 110 LEU A C 1
ATOM 860 O O . LEU A 1 110 ? 0.056 12.532 -3.942 1.00 97.88 110 LEU A O 1
ATOM 864 N N . GLY A 1 111 ? 0.366 13.994 -5.614 1.00 97.88 111 GLY A N 1
ATOM 865 C CA . GLY A 1 111 ? 0.384 15.172 -4.748 1.00 97.88 111 GLY A CA 1
ATOM 866 C C . GLY A 1 111 ? -0.955 15.432 -4.048 1.00 97.88 111 GLY A C 1
ATOM 867 O O . GLY A 1 111 ? -0.960 15.826 -2.883 1.00 97.88 111 GLY A O 1
ATOM 868 N N . ASP A 1 112 ? -2.079 15.208 -4.734 1.00 98.19 112 ASP A N 1
ATOM 869 C CA . ASP A 1 112 ? -3.420 15.312 -4.141 1.00 98.19 112 ASP A CA 1
ATOM 870 C C . ASP A 1 112 ? -3.634 14.255 -3.054 1.00 98.19 112 ASP A C 1
ATOM 872 O O . ASP A 1 112 ? -4.008 14.597 -1.935 1.00 98.19 112 ASP A O 1
ATOM 876 N N . VAL A 1 113 ? -3.321 12.991 -3.354 1.00 97.88 113 VAL A N 1
ATOM 877 C CA . VAL A 1 113 ? -3.431 11.875 -2.403 1.00 97.88 113 VAL A CA 1
ATOM 878 C C . VAL A 1 113 ? -2.537 12.091 -1.184 1.00 97.88 113 VAL A C 1
ATOM 880 O O . VAL A 1 113 ? -2.987 11.857 -0.067 1.00 97.88 113 VAL A O 1
ATOM 883 N N . GLY A 1 114 ? -1.320 12.612 -1.363 1.00 97.38 114 GLY A N 1
ATOM 884 C CA . GLY A 1 114 ? -0.438 12.947 -0.242 1.00 97.38 114 GLY A CA 1
ATOM 885 C C . GLY A 1 114 ? -1.054 13.976 0.715 1.00 97.38 114 GLY A C 1
ATOM 886 O O . GLY A 1 114 ? -0.987 13.797 1.930 1.00 97.38 114 GLY A O 1
ATOM 887 N N . ARG A 1 115 ? -1.722 15.011 0.181 1.00 98.19 115 ARG A N 1
ATOM 888 C CA . ARG A 1 115 ? -2.460 16.0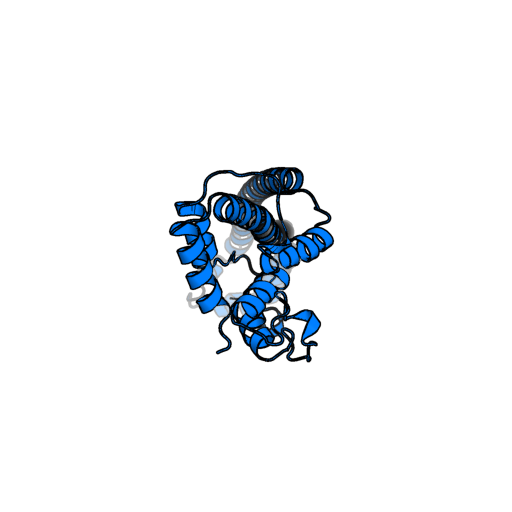01 0.992 1.00 98.19 115 ARG A CA 1
ATOM 889 C C . ARG A 1 115 ? -3.699 15.404 1.655 1.00 98.19 115 ARG A C 1
ATOM 891 O O . ARG A 1 115 ? -3.966 15.695 2.817 1.00 98.19 115 ARG A O 1
ATOM 898 N N . GLU A 1 116 ? -4.458 14.583 0.929 1.00 98.12 116 GLU A N 1
ATOM 899 C CA . GLU A 1 116 ? -5.619 13.867 1.476 1.00 98.12 116 GLU A CA 1
ATOM 900 C C . GLU A 1 116 ? -5.204 12.954 2.642 1.00 98.12 116 GLU A C 1
ATOM 902 O O . GLU A 1 116 ? -5.897 12.904 3.659 1.00 98.12 116 GLU A O 1
ATOM 907 N N . ARG A 1 117 ? -4.050 12.284 2.526 1.00 97.12 117 ARG A N 1
ATOM 908 C CA . ARG A 1 117 ? -3.501 11.397 3.556 1.00 97.12 117 ARG A CA 1
ATOM 909 C C . ARG A 1 117 ? -3.101 12.168 4.806 1.00 97.12 117 ARG A C 1
ATOM 911 O O . ARG A 1 117 ? -3.488 11.765 5.896 1.00 97.12 117 ARG A O 1
ATOM 918 N N . GLU A 1 118 ? -2.380 13.275 4.651 1.00 97.81 118 GLU A N 1
ATOM 919 C CA . GLU A 1 118 ? -2.008 14.151 5.770 1.00 97.81 118 GLU A CA 1
ATOM 920 C C . GLU A 1 118 ? -3.251 14.696 6.494 1.00 97.81 118 GLU A C 1
ATOM 922 O O . GLU A 1 118 ? -3.325 14.680 7.722 1.00 97.81 118 GLU A O 1
ATOM 927 N N . ALA A 1 119 ? -4.277 15.109 5.744 1.00 98.12 119 ALA A N 1
ATOM 928 C CA . ALA A 1 119 ? -5.537 15.561 6.328 1.00 98.12 119 ALA A CA 1
ATOM 929 C C . ALA A 1 119 ? -6.267 14.443 7.099 1.00 98.12 119 ALA A C 1
ATOM 931 O O . ALA A 1 119 ? -6.807 14.701 8.176 1.00 98.12 119 ALA A O 1
ATOM 932 N N . LEU A 1 120 ? -6.281 13.211 6.575 1.00 97.88 120 LEU A N 1
ATOM 933 C CA . LEU A 1 120 ? -6.868 12.056 7.265 1.00 97.88 120 LEU A CA 1
ATOM 934 C C . LEU A 1 120 ? -6.081 11.658 8.515 1.00 97.88 120 LEU A C 1
ATOM 936 O O . LEU A 1 120 ? -6.698 11.318 9.515 1.00 97.88 120 LEU A O 1
ATOM 940 N N . GLU A 1 121 ? -4.752 11.720 8.475 1.00 97.62 121 GLU A N 1
ATOM 941 C CA . GLU A 1 121 ? -3.882 11.421 9.619 1.00 97.62 121 GLU A CA 1
ATOM 942 C C . GLU A 1 121 ? -4.142 12.384 10.788 1.00 97.62 121 GLU A C 1
ATOM 944 O O . GLU A 1 121 ? -4.324 11.953 11.930 1.00 97.62 121 GLU A O 1
ATOM 949 N N . ASN A 1 122 ? -4.278 13.678 10.486 1.00 98.31 122 ASN A N 1
ATOM 950 C CA . ASN A 1 122 ? -4.664 14.684 11.476 1.00 98.31 122 ASN A CA 1
ATOM 951 C C . ASN A 1 122 ? -6.079 14.428 12.019 1.00 98.31 122 ASN A C 1
ATOM 953 O O . ASN A 1 122 ? -6.281 14.419 13.231 1.00 98.31 122 ASN A O 1
ATOM 957 N N . ALA A 1 123 ? -7.049 14.154 11.141 1.00 98.38 123 ALA A N 1
ATOM 958 C CA . ALA A 1 123 ? -8.424 13.872 11.553 1.00 98.38 123 ALA A CA 1
ATOM 959 C C . ALA A 1 123 ? -8.544 12.597 12.406 1.00 98.38 123 ALA A C 1
ATOM 961 O O . ALA A 1 123 ? -9.383 12.547 13.303 1.00 98.38 123 ALA A O 1
ATOM 962 N N . LEU A 1 124 ? -7.731 11.573 12.131 1.00 98.25 124 LEU A N 1
ATOM 963 C CA . LEU A 1 124 ? -7.685 10.344 12.920 1.00 98.25 124 LEU A CA 1
ATOM 964 C C . LEU A 1 124 ? -7.101 10.616 14.308 1.00 98.25 124 LEU A C 1
ATOM 966 O O . LEU A 1 124 ? -7.699 10.218 15.297 1.00 98.25 124 LEU A O 1
ATOM 970 N N . THR A 1 125 ? -6.014 11.389 14.383 1.00 98.38 125 THR A N 1
ATOM 971 C CA . THR A 1 125 ? -5.422 11.814 15.663 1.00 98.38 125 THR A CA 1
ATOM 972 C C . THR A 1 125 ? -6.435 12.579 16.523 1.00 98.38 125 THR A C 1
ATOM 974 O O . THR A 1 125 ? -6.555 12.333 17.722 1.00 98.38 125 THR A O 1
ATOM 977 N N . GLU A 1 126 ? -7.194 13.495 15.917 1.00 98.50 126 GLU A N 1
ATOM 978 C CA . GLU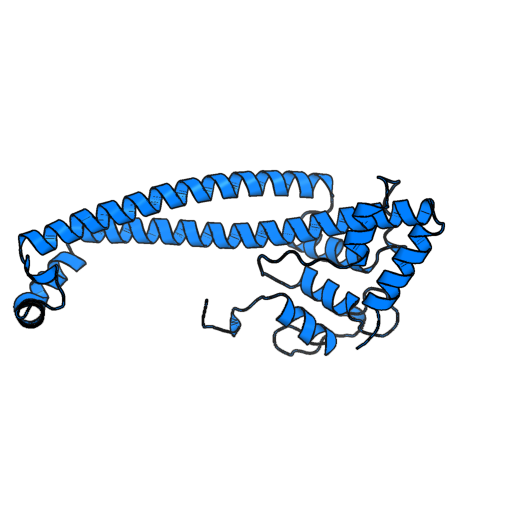 A 1 126 ? -8.268 14.218 16.606 1.00 98.50 126 GLU A CA 1
ATOM 979 C C . GLU A 1 126 ? -9.405 13.283 17.044 1.00 98.50 126 GLU A C 1
ATOM 981 O O . GLU A 1 126 ? -9.912 13.416 18.156 1.00 98.50 126 GLU A O 1
ATOM 986 N N . ALA A 1 127 ? -9.804 12.331 16.196 1.00 98.38 127 ALA A N 1
ATOM 987 C CA . ALA A 1 127 ? -10.853 11.369 16.519 1.00 98.38 127 ALA A CA 1
ATOM 988 C C . ALA A 1 127 ? -10.446 10.432 17.665 1.00 98.38 127 ALA A C 1
ATOM 990 O O . ALA A 1 127 ? -11.250 10.213 18.568 1.00 98.38 127 ALA A O 1
ATOM 991 N N . ASP A 1 128 ? -9.206 9.944 17.677 1.00 98.12 128 ASP A N 1
ATOM 992 C CA . ASP A 1 128 ? -8.677 9.085 18.740 1.00 98.12 128 ASP A CA 1
ATOM 993 C C . ASP A 1 128 ? -8.639 9.824 20.084 1.00 98.12 128 ASP A C 1
ATOM 995 O O . ASP A 1 128 ? -9.062 9.281 21.102 1.00 98.12 128 ASP A O 1
ATOM 999 N N . ALA A 1 129 ? -8.268 11.109 20.089 1.00 98.50 129 ALA A N 1
ATOM 1000 C CA . ALA A 1 129 ? -8.345 11.928 21.299 1.00 98.50 129 ALA A CA 1
ATOM 1001 C C . ALA A 1 129 ? -9.789 12.082 21.823 1.00 98.50 129 ALA A C 1
ATOM 1003 O O . ALA A 1 129 ? -10.014 12.144 23.034 1.00 98.50 129 ALA A O 1
ATOM 1004 N N . VAL A 1 130 ? -10.783 12.134 20.927 1.00 98.56 130 VAL A N 1
ATOM 1005 C CA . VAL A 1 130 ? -12.206 12.147 21.308 1.00 98.56 130 VAL A CA 1
ATOM 1006 C C . VAL A 1 130 ? -12.647 10.786 21.854 1.00 98.56 130 VAL A C 1
ATOM 1008 O O . VAL A 1 130 ? -13.405 10.757 22.825 1.00 98.56 130 VAL A O 1
ATOM 1011 N N . VAL A 1 131 ? -12.167 9.677 21.281 1.00 98.62 131 VAL A N 1
ATOM 1012 C CA . VAL A 1 131 ? -12.405 8.318 21.803 1.00 98.62 131 VAL A CA 1
ATOM 1013 C C . VAL A 1 131 ? -11.863 8.192 23.224 1.00 98.62 131 VAL A C 1
ATOM 1015 O O . VAL A 1 131 ? -12.606 7.778 24.115 1.00 98.62 131 VAL A O 1
ATOM 1018 N N . ASP A 1 132 ? -10.618 8.609 23.456 1.00 98.50 132 ASP A N 1
ATOM 1019 C CA . ASP A 1 132 ? -9.980 8.568 24.777 1.00 98.50 132 ASP A CA 1
ATOM 1020 C C . ASP A 1 132 ? -10.755 9.402 25.809 1.00 98.50 132 ASP A C 1
ATOM 1022 O O . ASP A 1 132 ? -10.990 8.952 26.935 1.00 98.50 132 ASP A O 1
ATOM 1026 N N . GLY A 1 133 ? -11.205 10.600 25.419 1.00 98.38 133 GLY A N 1
ATOM 1027 C CA . GLY A 1 133 ? -12.040 11.452 26.268 1.00 98.38 133 GLY A CA 1
ATOM 1028 C C . GLY A 1 133 ? -13.379 10.800 26.622 1.00 98.38 133 GLY A C 1
ATOM 1029 O O . GLY A 1 133 ? -13.733 10.713 27.797 1.00 98.38 133 GLY A O 1
ATOM 1030 N N . ALA A 1 134 ? -14.096 10.279 25.623 1.00 98.38 134 ALA A N 1
ATOM 1031 C CA . ALA A 1 134 ? -15.388 9.626 25.829 1.00 98.38 134 ALA A CA 1
ATOM 1032 C C . ALA A 1 134 ? -15.269 8.333 26.655 1.00 98.38 134 ALA A C 1
ATOM 1034 O O . ALA A 1 134 ? -16.133 8.048 27.487 1.00 98.38 134 ALA A O 1
ATOM 1035 N N . TYR A 1 135 ? -14.182 7.577 26.472 1.00 98.00 135 TYR A N 1
ATOM 1036 C CA . TYR A 1 135 ? -13.854 6.433 27.320 1.00 98.00 135 TYR A CA 1
ATOM 1037 C C . TYR A 1 135 ? -13.650 6.869 28.773 1.00 98.00 135 TYR A C 1
ATOM 1039 O O . TYR A 1 135 ? -14.206 6.250 29.680 1.00 98.00 135 TYR A O 1
ATOM 1047 N N . GLY A 1 136 ? -12.897 7.950 28.998 1.00 98.00 136 GLY A N 1
ATOM 1048 C CA . GLY A 1 136 ? -12.678 8.521 30.327 1.00 98.00 136 GLY A CA 1
ATOM 1049 C C . GLY A 1 136 ? -13.981 8.913 31.029 1.00 98.00 136 GLY A C 1
ATOM 1050 O O . GLY A 1 136 ? -14.176 8.557 32.192 1.00 98.00 136 GLY A O 1
ATOM 1051 N N . ASP A 1 137 ? -14.898 9.572 30.320 1.00 98.19 137 ASP A N 1
ATOM 1052 C CA . ASP A 1 137 ? -16.206 9.976 30.857 1.00 98.19 137 ASP A CA 1
ATOM 1053 C C . ASP A 1 137 ? -17.100 8.766 31.193 1.00 98.19 137 ASP A C 1
ATOM 1055 O O . ASP A 1 137 ? -17.735 8.710 32.257 1.00 98.19 137 ASP A O 1
ATOM 1059 N N . LEU A 1 138 ? -17.119 7.754 30.319 1.00 97.94 138 LEU A N 1
ATOM 1060 C CA . LEU A 1 138 ? -17.841 6.505 30.562 1.00 97.94 138 LEU A CA 1
ATOM 1061 C C . LEU A 1 138 ? -17.254 5.740 31.758 1.00 97.94 138 LEU A C 1
ATOM 1063 O O . LEU A 1 138 ? -17.998 5.290 32.636 1.00 97.94 138 LEU A O 1
ATOM 1067 N N . ALA A 1 139 ? -15.927 5.628 31.825 1.00 97.31 139 ALA A N 1
ATOM 1068 C CA . ALA A 1 139 ? -15.226 4.989 32.930 1.00 97.31 139 ALA A CA 1
ATOM 1069 C C . ALA A 1 139 ? -15.501 5.721 34.250 1.00 97.31 139 ALA A C 1
ATOM 1071 O O . ALA A 1 139 ? -15.855 5.079 35.236 1.00 97.31 139 ALA A O 1
ATOM 1072 N N . ALA A 1 140 ? -15.443 7.055 34.267 1.00 97.50 140 ALA A N 1
ATOM 1073 C CA . ALA A 1 140 ? -15.778 7.853 35.445 1.00 97.50 140 ALA A CA 1
ATOM 1074 C C . ALA A 1 140 ? -17.221 7.605 35.916 1.00 97.50 140 ALA A C 1
ATOM 1076 O O . ALA A 1 140 ? -17.461 7.463 37.116 1.00 97.50 140 ALA A O 1
ATOM 1077 N N . THR A 1 141 ? -18.171 7.481 34.984 1.00 96.94 141 THR A N 1
ATOM 1078 C CA . THR A 1 141 ? -19.577 7.171 35.292 1.00 96.94 141 THR A CA 1
ATOM 1079 C C . THR A 1 141 ? -19.731 5.802 35.956 1.00 96.94 141 THR A C 1
ATOM 1081 O O . THR A 1 141 ? -20.444 5.670 36.955 1.00 96.94 141 THR A O 1
ATOM 1084 N N . LEU A 1 142 ? -19.041 4.780 35.441 1.00 96.94 142 LEU A N 1
ATOM 1085 C CA . LEU A 1 142 ? -19.045 3.440 36.032 1.00 96.94 142 LEU A CA 1
ATOM 1086 C C . LEU A 1 142 ? -18.358 3.430 37.403 1.00 96.94 142 LEU A C 1
ATOM 1088 O O . LEU A 1 142 ? -18.932 2.939 38.376 1.00 96.94 142 LEU A O 1
ATOM 1092 N N . LEU A 1 143 ? -17.163 4.012 37.504 1.00 97.44 143 LEU A N 1
ATOM 1093 C CA . LEU A 1 143 ? -16.342 3.995 38.716 1.00 97.44 143 LEU A CA 1
ATOM 1094 C C . LEU A 1 143 ? -16.915 4.855 39.845 1.00 97.44 143 LEU A C 1
ATOM 1096 O O . LEU A 1 143 ? -16.709 4.530 41.012 1.00 97.44 143 LEU A O 1
ATOM 1100 N N . ALA A 1 144 ? -17.699 5.891 39.536 1.00 96.94 144 ALA A N 1
ATOM 1101 C CA . ALA A 1 144 ? -18.427 6.655 40.550 1.00 96.94 144 ALA A CA 1
ATOM 1102 C C . ALA A 1 144 ? -19.413 5.780 41.344 1.00 96.94 144 ALA A C 1
ATOM 1104 O O . ALA A 1 144 ? -19.665 6.044 42.522 1.00 96.94 144 ALA A O 1
ATOM 1105 N N . ARG A 1 145 ? -19.965 4.736 40.711 1.00 96.94 145 ARG A N 1
ATOM 1106 C CA . ARG A 1 145 ? -20.894 3.795 41.348 1.00 96.94 145 ARG A CA 1
ATOM 1107 C C . ARG A 1 145 ? -20.217 2.500 41.791 1.00 96.94 145 ARG A C 1
ATOM 1109 O O . ARG A 1 145 ? -20.571 1.970 42.842 1.00 96.94 145 ARG A O 1
ATOM 1116 N N . TRP A 1 146 ? -19.238 2.020 41.031 1.00 98.00 146 TRP A N 1
ATOM 1117 C CA . TRP A 1 146 ? -18.509 0.785 41.303 1.00 98.00 146 TRP A CA 1
ATOM 1118 C C . TRP A 1 146 ? -16.991 1.004 41.225 1.00 98.00 146 TRP A C 1
ATOM 1120 O O . TRP A 1 146 ? -16.357 0.558 40.268 1.00 98.00 146 TRP A O 1
ATOM 1130 N N . PRO A 1 147 ? -16.371 1.633 42.242 1.00 97.19 147 PRO A N 1
ATOM 1131 C CA . PRO A 1 147 ? -14.930 1.912 42.235 1.00 97.19 147 PRO A CA 1
ATOM 1132 C C . PRO A 1 147 ? -14.062 0.655 42.092 1.00 97.19 147 PRO A C 1
ATOM 1134 O O . PRO A 1 147 ? -12.961 0.707 41.562 1.00 97.19 147 PRO A O 1
ATOM 1137 N N . VAL A 1 148 ? -14.579 -0.491 42.548 1.00 96.88 148 VAL A N 1
ATOM 1138 C CA . VAL A 1 148 ? -13.910 -1.797 42.481 1.00 96.88 148 VAL A CA 1
ATOM 1139 C C . VAL A 1 148 ? -13.634 -2.246 41.037 1.00 96.88 148 VAL A C 1
ATOM 1141 O O . VAL A 1 148 ? -12.757 -3.078 40.831 1.00 96.88 148 VAL A O 1
ATOM 1144 N N . LEU A 1 149 ? -14.342 -1.707 40.034 1.00 95.81 149 LEU A N 1
ATOM 1145 C CA . LEU A 1 149 ? -14.139 -2.078 38.628 1.00 95.81 149 LEU A CA 1
ATOM 1146 C C . LEU A 1 149 ? -12.826 -1.551 38.024 1.00 95.81 149 LEU A C 1
ATOM 1148 O O . LEU A 1 149 ? -12.474 -1.981 36.929 1.00 95.81 149 LEU A O 1
ATOM 1152 N N . ASP A 1 150 ? -12.105 -0.665 38.717 1.00 96.06 150 ASP A N 1
ATOM 1153 C CA . ASP A 1 150 ? -10.813 -0.127 38.258 1.00 96.06 150 ASP A CA 1
ATOM 1154 C C . ASP A 1 150 ? -9.701 -1.195 38.245 1.00 96.06 150 ASP A C 1
ATOM 1156 O O . ASP A 1 150 ? -8.789 -1.147 37.424 1.00 96.06 150 ASP A O 1
ATOM 1160 N N . ASP A 1 151 ? -9.801 -2.206 39.118 1.00 95.50 151 ASP A N 1
ATOM 1161 C CA . ASP A 1 151 ? -8.837 -3.305 39.212 1.00 95.50 151 ASP A CA 1
ATOM 1162 C C . ASP A 1 151 ? -9.529 -4.667 39.069 1.00 95.50 151 ASP A C 1
ATOM 1164 O O . ASP A 1 151 ? -10.193 -5.165 39.983 1.00 95.50 151 ASP A O 1
ATOM 1168 N N . ALA A 1 152 ? -9.305 -5.315 37.924 1.00 94.06 152 ALA A N 1
ATOM 1169 C CA . ALA A 1 152 ? -9.822 -6.649 37.622 1.00 94.06 152 ALA A CA 1
ATOM 1170 C C . ALA A 1 152 ? -9.340 -7.746 38.596 1.00 94.06 152 ALA A C 1
ATOM 1172 O O . ALA A 1 152 ? -9.942 -8.822 38.651 1.00 94.06 152 ALA A O 1
ATOM 1173 N N . TYR A 1 153 ? -8.272 -7.498 39.361 1.00 96.12 153 TYR A N 1
ATOM 1174 C CA . TYR A 1 153 ? -7.728 -8.423 40.360 1.00 96.12 153 TYR A CA 1
ATOM 1175 C C . TYR A 1 153 ? -8.206 -8.131 41.785 1.00 96.12 153 TYR A C 1
ATOM 1177 O O . TYR A 1 153 ? -7.852 -8.871 42.710 1.00 96.12 153 TYR A O 1
ATOM 1185 N N . HIS A 1 154 ? -9.030 -7.098 41.986 1.00 96.31 154 HIS A N 1
ATOM 1186 C CA . HIS A 1 154 ? -9.599 -6.819 43.295 1.00 96.31 154 HIS A CA 1
ATOM 1187 C C . HIS A 1 154 ? -10.463 -8.010 43.765 1.00 96.31 154 HIS A C 1
ATOM 1189 O O . HIS A 1 154 ? -11.276 -8.520 42.986 1.00 96.31 154 HIS A O 1
ATOM 1195 N N . PRO A 1 155 ? -10.369 -8.449 45.039 1.00 97.25 155 PRO A N 1
ATOM 1196 C CA . PRO A 1 155 ? -11.103 -9.620 45.536 1.00 97.25 155 PRO A CA 1
ATOM 1197 C C . PRO A 1 155 ? -12.621 -9.562 45.309 1.00 97.25 155 PRO A C 1
ATOM 1199 O O . PRO A 1 155 ? -13.268 -10.587 45.105 1.00 97.25 155 PRO A O 1
ATOM 1202 N N . ASP A 1 156 ? -13.183 -8.353 45.317 1.00 97.19 156 ASP A N 1
ATOM 1203 C CA . ASP A 1 156 ? -14.615 -8.111 45.130 1.00 97.19 156 ASP A CA 1
ATOM 1204 C C . ASP A 1 156 ? -15.035 -7.844 43.671 1.00 97.19 156 ASP A C 1
ATOM 1206 O O . ASP A 1 156 ? -16.230 -7.660 43.425 1.00 97.19 156 ASP A O 1
ATOM 1210 N N . PHE A 1 157 ? -14.109 -7.826 42.702 1.00 97.12 157 PHE A N 1
ATOM 1211 C CA . PHE A 1 157 ? -14.409 -7.488 41.301 1.00 97.12 157 PHE A CA 1
ATOM 1212 C C . PHE A 1 157 ? -15.469 -8.420 40.711 1.00 97.12 157 PHE A C 1
ATOM 1214 O O . PHE A 1 157 ? -16.544 -7.979 40.304 1.00 97.12 157 PHE A O 1
ATOM 1221 N N . ALA A 1 158 ? -15.208 -9.730 40.741 1.00 96.69 158 ALA A N 1
ATOM 1222 C CA . ALA A 1 158 ? -16.107 -10.723 40.160 1.00 96.69 158 ALA A CA 1
ATOM 1223 C C . ALA A 1 158 ? -17.483 -10.734 40.841 1.00 96.69 158 ALA A C 1
ATOM 1225 O O . ALA A 1 158 ? -18.500 -10.903 40.171 1.00 96.69 158 ALA A O 1
ATOM 1226 N N . ARG A 1 159 ? -17.531 -10.529 42.166 1.00 97.25 159 ARG A N 1
ATOM 1227 C CA . ARG A 1 159 ? -18.800 -10.423 42.897 1.00 97.25 159 ARG A CA 1
ATOM 1228 C C . ARG A 1 159 ? -19.583 -9.191 42.442 1.00 97.25 159 ARG A C 1
ATOM 1230 O O . ARG A 1 159 ? -20.738 -9.333 42.074 1.00 97.25 159 ARG A O 1
ATOM 1237 N N . THR A 1 160 ? -18.936 -8.026 42.392 1.00 97.12 160 THR A N 1
ATOM 1238 C CA . THR A 1 160 ? -19.557 -6.760 41.958 1.00 97.12 160 THR A CA 1
ATOM 1239 C C . THR A 1 160 ? -20.117 -6.862 40.540 1.00 97.12 160 THR A C 1
ATOM 1241 O O . THR A 1 160 ? -21.274 -6.529 40.311 1.00 97.12 160 THR A O 1
ATOM 1244 N N . VAL A 1 161 ? -19.336 -7.392 39.592 1.00 96.94 161 VAL A N 1
ATOM 1245 C CA . VAL A 1 161 ? -19.792 -7.571 38.203 1.00 96.94 161 VAL A CA 1
ATOM 1246 C C . VAL A 1 161 ? -21.008 -8.496 38.117 1.00 96.94 161 VAL A C 1
ATOM 1248 O O . VAL A 1 161 ? -21.909 -8.227 37.327 1.00 96.94 161 VAL A O 1
ATOM 1251 N N . ASN A 1 162 ? -21.051 -9.572 38.909 1.00 97.44 162 ASN A N 1
ATOM 1252 C CA . ASN A 1 162 ? -22.165 -10.522 38.889 1.00 97.44 162 ASN A CA 1
ATOM 1253 C C . ASN A 1 162 ? -23.428 -9.962 39.557 1.00 97.44 162 ASN A C 1
ATOM 1255 O O . ASN A 1 162 ? -24.512 -10.077 38.986 1.00 97.44 162 ASN A O 1
ATOM 1259 N N . ASP A 1 163 ? -23.287 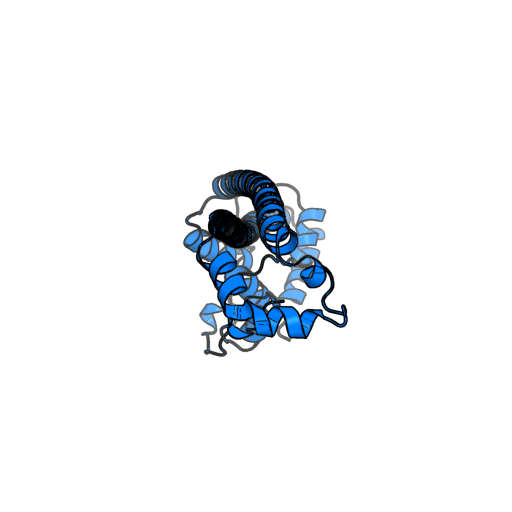-9.352 40.735 1.00 98.00 163 ASP A N 1
ATOM 1260 C CA . ASP A 1 163 ? -24.414 -8.856 41.530 1.00 98.00 163 ASP A CA 1
ATOM 1261 C C . ASP A 1 163 ? -25.080 -7.635 40.867 1.00 98.00 163 ASP A C 1
ATOM 1263 O O . ASP A 1 163 ? -26.304 -7.502 40.899 1.00 98.00 163 ASP A O 1
ATOM 1267 N N . ASP A 1 164 ? -24.295 -6.779 40.201 1.00 97.75 164 ASP A N 1
ATOM 1268 C CA . ASP A 1 164 ? -24.771 -5.562 39.531 1.00 97.75 164 ASP A CA 1
ATOM 1269 C C . ASP A 1 164 ? -24.846 -5.683 37.996 1.00 97.75 164 ASP A C 1
ATOM 1271 O O . ASP A 1 164 ? -25.010 -4.678 37.299 1.00 97.75 164 ASP A O 1
ATOM 1275 N N . ALA A 1 165 ? -24.764 -6.896 37.438 1.00 97.00 165 ALA A N 1
ATOM 1276 C CA . ALA A 1 165 ? -24.607 -7.121 35.996 1.00 97.00 165 ALA A CA 1
ATOM 1277 C C . ALA A 1 165 ? -25.643 -6.386 35.123 1.00 97.00 165 ALA A C 1
ATOM 1279 O O . ALA A 1 165 ? -25.300 -5.810 34.090 1.00 97.00 165 ALA A O 1
ATOM 1280 N N . GLU A 1 166 ? -26.921 -6.400 35.518 1.00 97.88 166 GLU A N 1
ATOM 1281 C CA . GLU A 1 166 ? -27.985 -5.701 34.783 1.00 97.88 166 GLU A CA 1
ATOM 1282 C C . GLU A 1 166 ? -27.856 -4.179 34.871 1.00 97.88 166 GLU A C 1
ATOM 1284 O O . GLU A 1 166 ? -28.105 -3.484 33.887 1.00 97.88 166 GLU A O 1
ATOM 1289 N N . ALA A 1 167 ? -27.442 -3.655 36.026 1.00 97.06 167 ALA A N 1
ATOM 1290 C CA . ALA A 1 167 ? -27.259 -2.225 36.226 1.00 97.06 167 ALA A CA 1
ATOM 1291 C C . ALA A 1 167 ? -26.035 -1.703 35.461 1.00 97.06 167 ALA A C 1
ATOM 1293 O O . ALA A 1 167 ? -26.117 -0.633 34.859 1.00 97.06 167 ALA A O 1
ATOM 1294 N N . ILE A 1 168 ? -24.938 -2.465 35.441 1.00 97.19 168 ILE A N 1
ATOM 1295 C CA . ILE A 1 168 ? -23.740 -2.153 34.651 1.00 97.19 168 ILE A CA 1
ATOM 1296 C C . ILE A 1 168 ? -24.087 -2.153 33.158 1.00 97.19 168 ILE A C 1
ATOM 1298 O O . ILE A 1 168 ? -23.812 -1.169 32.473 1.00 97.19 168 ILE A O 1
ATOM 1302 N N . ARG A 1 169 ? -24.769 -3.198 32.660 1.00 96.81 169 ARG A N 1
ATOM 1303 C CA . ARG A 1 169 ? -25.246 -3.232 31.264 1.00 96.81 169 ARG A CA 1
ATOM 1304 C C . ARG A 1 169 ? -26.158 -2.058 30.941 1.00 96.81 169 ARG A C 1
ATOM 1306 O O . ARG A 1 169 ? -25.996 -1.444 29.902 1.00 96.81 169 ARG A O 1
ATOM 1313 N N . ALA A 1 170 ? -27.074 -1.688 31.835 1.00 96.62 170 ALA A N 1
ATOM 1314 C CA . ALA A 1 170 ? -27.948 -0.544 31.598 1.00 96.62 170 ALA A CA 1
ATOM 1315 C C . ALA A 1 170 ? -27.175 0.778 31.434 1.00 96.62 170 ALA A C 1
ATOM 1317 O O . ALA A 1 170 ? -27.622 1.626 30.664 1.00 96.62 170 ALA A O 1
ATOM 1318 N N . VAL A 1 171 ? -26.040 0.959 32.121 1.00 96.50 171 VAL A N 1
ATOM 1319 C CA . VAL A 1 171 ? -25.151 2.110 31.885 1.00 96.50 171 VAL A CA 1
ATOM 1320 C C . VAL A 1 171 ? -24.511 1.999 30.503 1.00 96.50 171 VAL A C 1
ATOM 1322 O O . VAL A 1 171 ? -24.653 2.926 29.714 1.00 96.50 171 VAL A O 1
ATOM 1325 N N . LEU A 1 172 ? -23.891 0.861 30.187 1.00 96.00 172 LEU A N 1
ATOM 1326 C CA . LEU A 1 172 ? -23.228 0.633 28.896 1.00 96.00 172 LEU A CA 1
ATOM 1327 C C . LEU A 1 172 ? -24.183 0.729 27.691 1.00 96.00 172 LEU A C 1
ATOM 1329 O O . LEU A 1 172 ? -23.778 1.180 26.633 1.00 96.00 172 LEU A O 1
ATOM 1333 N N . ASP A 1 173 ? -25.453 0.358 27.847 1.00 95.56 173 ASP A N 1
ATOM 1334 C CA . ASP A 1 173 ? -26.413 0.317 26.738 1.00 95.56 173 ASP A CA 1
ATOM 1335 C C . ASP A 1 173 ? -27.220 1.618 26.581 1.00 95.56 173 ASP A C 1
ATOM 1337 O O . ASP A 1 173 ? -27.845 1.842 25.542 1.00 95.56 173 ASP A O 1
ATOM 1341 N N . ARG A 1 174 ? -27.341 2.431 27.643 1.00 94.31 174 ARG A N 1
ATOM 1342 C CA . ARG A 1 174 ? -28.339 3.523 27.692 1.00 94.31 174 ARG A CA 1
ATOM 1343 C C . ARG A 1 174 ? -27.811 4.858 28.195 1.00 94.31 174 ARG A C 1
ATOM 1345 O O . ARG A 1 174 ? -28.575 5.827 28.165 1.00 94.31 174 ARG A O 1
ATOM 1352 N N . SER A 1 175 ? -26.579 4.934 28.696 1.00 96.75 175 SER A N 1
ATOM 1353 C CA . SER A 1 175 ? -26.026 6.214 29.137 1.00 96.75 175 SER A CA 1
ATOM 1354 C C . SER A 1 175 ? -25.660 7.102 27.946 1.00 96.75 175 SER A C 1
ATOM 1356 O O . SER A 1 175 ? -25.429 6.636 26.826 1.00 96.75 175 SER A O 1
ATOM 1358 N N . ALA A 1 176 ? -25.629 8.413 28.184 1.00 97.69 176 ALA A N 1
ATOM 1359 C CA . ALA A 1 176 ? -25.211 9.361 27.160 1.00 97.69 176 ALA A CA 1
ATOM 1360 C C . ALA A 1 176 ? -23.713 9.208 26.851 1.00 97.69 176 ALA A C 1
ATOM 1362 O O . ALA A 1 176 ? -23.309 9.378 25.699 1.00 97.69 176 ALA A O 1
ATOM 1363 N N . GLU A 1 177 ? -22.925 8.855 27.867 1.00 97.88 177 GLU A N 1
ATOM 1364 C CA . GLU A 1 177 ? -21.483 8.629 27.817 1.00 97.88 177 GLU A CA 1
ATOM 1365 C C . GLU A 1 177 ? -21.147 7.398 26.972 1.00 97.88 177 GLU A C 1
ATOM 1367 O O . GLU A 1 177 ? -20.283 7.479 26.104 1.00 97.88 177 GLU A O 1
ATOM 1372 N N . ALA A 1 178 ? -21.882 6.293 27.138 1.00 97.44 178 ALA A N 1
ATOM 1373 C CA . ALA A 1 178 ? -21.686 5.098 26.323 1.00 97.44 178 ALA A CA 1
ATOM 1374 C C . ALA A 1 178 ? -22.029 5.368 24.856 1.00 97.44 178 ALA A C 1
ATOM 1376 O O . ALA A 1 178 ? -21.217 5.126 23.968 1.00 97.44 178 ALA A O 1
ATOM 1377 N N . ALA A 1 179 ? -23.166 6.024 24.602 1.00 98.12 179 ALA A N 1
ATOM 1378 C CA . ALA A 1 179 ? -23.528 6.425 23.248 1.00 98.12 179 ALA A CA 1
ATOM 1379 C C . ALA A 1 179 ? -22.518 7.418 22.630 1.00 98.12 179 ALA A C 1
ATOM 1381 O O . ALA A 1 179 ? -22.381 7.479 21.408 1.00 98.12 179 ALA A O 1
ATOM 1382 N N . ALA A 1 180 ? -21.850 8.250 23.437 1.00 98.19 180 ALA A N 1
ATOM 1383 C CA . ALA A 1 180 ? -20.794 9.146 22.967 1.00 98.19 180 ALA A CA 1
ATOM 1384 C C . ALA A 1 180 ? -19.512 8.383 22.614 1.00 98.19 180 ALA A C 1
ATOM 1386 O O . ALA A 1 180 ? -18.937 8.657 21.560 1.00 98.19 180 ALA A O 1
ATOM 1387 N N . TYR A 1 181 ? -19.117 7.418 23.445 1.00 98.25 181 TYR A N 1
ATOM 1388 C CA . TYR A 1 181 ? -17.984 6.534 23.188 1.00 98.25 181 TYR A CA 1
ATOM 1389 C C . TYR A 1 181 ? -18.182 5.701 21.915 1.00 98.25 181 TYR A C 1
ATOM 1391 O O . TYR A 1 181 ? -17.289 5.676 21.065 1.00 98.25 181 TYR A O 1
ATOM 1399 N N . ASP A 1 182 ? -19.369 5.122 21.719 1.00 98.12 182 ASP A N 1
ATOM 1400 C CA . ASP A 1 182 ? -19.693 4.352 20.512 1.00 98.12 182 ASP A CA 1
ATOM 1401 C C . ASP A 1 182 ? -19.563 5.216 19.251 1.00 98.12 182 ASP A C 1
ATOM 1403 O O . ASP A 1 182 ? -18.835 4.868 18.324 1.00 98.12 182 ASP A O 1
ATOM 1407 N N . ARG A 1 183 ? -20.177 6.410 19.237 1.00 98.38 183 ARG A N 1
ATOM 1408 C CA . ARG A 1 183 ? -20.075 7.342 18.096 1.00 98.38 183 ARG A CA 1
ATOM 1409 C C . ARG A 1 183 ? -18.642 7.796 17.823 1.00 98.38 183 ARG A C 1
ATOM 1411 O O . ARG A 1 183 ? -18.280 8.004 16.665 1.00 98.38 183 ARG A O 1
ATOM 1418 N N . ALA A 1 184 ? -17.849 8.019 18.872 1.00 98.38 184 ALA A N 1
ATOM 1419 C CA . ALA A 1 184 ? -16.447 8.397 18.729 1.00 98.38 184 ALA A CA 1
ATOM 1420 C C . ALA A 1 184 ? -15.641 7.254 18.096 1.00 98.38 184 ALA A C 1
ATOM 1422 O O . ALA A 1 184 ? -14.878 7.489 17.157 1.00 98.38 184 ALA A O 1
ATOM 1423 N N . THR A 1 185 ? -15.875 6.023 18.556 1.00 98.25 185 THR A N 1
ATOM 1424 C CA . THR A 1 185 ? -15.215 4.813 18.050 1.00 98.25 185 THR A CA 1
ATOM 1425 C C . THR A 1 185 ? -15.584 4.564 16.591 1.00 98.25 185 THR A C 1
ATOM 1427 O O . THR A 1 185 ? -14.692 4.493 15.750 1.00 98.25 185 THR A O 1
ATOM 1430 N N . GLU A 1 186 ? -16.878 4.568 16.251 1.00 98.31 186 GLU A N 1
ATOM 1431 C CA . GLU A 1 186 ? -17.359 4.437 14.865 1.00 98.31 186 GLU A CA 1
ATOM 1432 C C . GLU A 1 186 ? -16.729 5.489 13.939 1.00 98.31 186 GLU A C 1
ATOM 1434 O O . GLU A 1 186 ? -16.375 5.213 12.789 1.00 98.31 186 GLU A O 1
ATOM 1439 N N . ARG A 1 187 ? -16.567 6.723 14.435 1.00 98.00 187 ARG A N 1
ATOM 1440 C CA . ARG A 1 187 ? -15.934 7.800 13.673 1.00 98.00 187 ARG A CA 1
ATOM 1441 C C . ARG A 1 187 ? -14.446 7.542 13.440 1.00 98.00 187 ARG A C 1
ATOM 1443 O O . ARG A 1 187 ? -13.996 7.769 12.313 1.00 98.00 187 ARG A O 1
ATOM 1450 N N . SER A 1 188 ? -13.701 7.126 14.465 1.00 98.19 188 SER A N 1
ATOM 1451 C CA . SER A 1 188 ? -12.280 6.781 14.325 1.00 98.19 188 SER A CA 1
ATOM 1452 C C . SER A 1 188 ? -12.102 5.601 13.363 1.00 98.19 188 SER A C 1
ATOM 1454 O O . SER A 1 188 ? -11.354 5.711 12.391 1.00 98.19 188 SER A O 1
ATOM 1456 N N . GLU A 1 189 ? -12.891 4.535 13.517 1.00 97.69 189 GLU A N 1
ATOM 1457 C CA . GLU A 1 189 ? -12.849 3.359 12.641 1.00 97.69 189 GLU A CA 1
ATOM 1458 C C . GLU A 1 189 ? -13.136 3.712 11.173 1.00 97.69 189 GLU A C 1
ATOM 1460 O O . GLU A 1 189 ? -12.383 3.315 10.281 1.00 97.69 189 GLU A O 1
ATOM 1465 N N . ALA A 1 190 ? -14.155 4.536 10.908 1.00 97.19 190 ALA A N 1
ATOM 1466 C CA . ALA A 1 190 ? -14.470 4.988 9.552 1.00 97.19 190 ALA A CA 1
ATOM 1467 C C . ALA A 1 190 ? -13.357 5.859 8.934 1.00 97.19 190 ALA A C 1
ATOM 1469 O O . ALA A 1 190 ? -13.148 5.849 7.717 1.00 97.19 190 ALA A O 1
ATOM 1470 N N . LEU A 1 191 ? -12.641 6.648 9.743 1.00 97.81 191 LEU A N 1
ATOM 1471 C CA . LEU A 1 191 ? -11.474 7.405 9.278 1.00 97.81 191 LEU A CA 1
ATOM 1472 C C . LEU A 1 191 ? -10.285 6.481 9.005 1.00 97.81 191 LEU A C 1
ATOM 1474 O O . LEU A 1 191 ? -9.618 6.647 7.981 1.00 97.81 191 LEU A O 1
ATOM 1478 N N . ALA A 1 192 ? -10.055 5.495 9.872 1.00 96.44 192 ALA A N 1
ATOM 1479 C CA . ALA A 1 192 ? -9.001 4.504 9.713 1.00 96.44 192 ALA A CA 1
ATOM 1480 C C . ALA A 1 192 ? -9.204 3.663 8.443 1.00 96.44 192 ALA A C 1
ATOM 1482 O O . ALA A 1 192 ? -8.251 3.477 7.686 1.00 96.44 192 ALA A O 1
ATOM 1483 N N . GLU A 1 193 ? -10.430 3.219 8.151 1.00 95.69 193 GLU A N 1
ATOM 1484 C CA . GLU A 1 193 ? -10.754 2.484 6.919 1.00 95.69 193 GLU A CA 1
ATOM 1485 C C . GLU A 1 193 ? -10.429 3.316 5.670 1.00 95.69 193 GLU A C 1
ATOM 1487 O O . GLU A 1 193 ? -9.664 2.875 4.807 1.00 95.69 193 GLU A O 1
ATOM 1492 N N . ARG A 1 194 ? -10.898 4.570 5.627 1.00 96.62 194 ARG A N 1
ATOM 1493 C CA . ARG A 1 194 ? -10.591 5.503 4.529 1.00 96.62 194 ARG A CA 1
ATOM 1494 C C . ARG A 1 194 ? -9.092 5.750 4.372 1.00 96.62 194 ARG A C 1
ATOM 1496 O O . ARG A 1 194 ? -8.608 5.869 3.248 1.00 96.62 194 ARG A O 1
ATOM 1503 N N . TYR A 1 195 ? -8.354 5.836 5.478 1.00 96.19 195 TYR A N 1
ATOM 1504 C CA . TYR A 1 195 ? -6.900 5.970 5.445 1.00 96.19 195 TYR A CA 1
ATOM 1505 C C . TYR A 1 195 ? -6.245 4.736 4.808 1.00 96.19 195 TYR A C 1
ATOM 1507 O O . TYR A 1 195 ? -5.403 4.887 3.923 1.00 96.19 195 TYR A O 1
ATOM 1515 N N . GLN A 1 196 ? -6.652 3.520 5.192 1.00 93.12 196 GLN A N 1
ATOM 1516 C CA . GLN A 1 196 ? -6.104 2.287 4.611 1.00 93.12 196 GLN A CA 1
ATOM 1517 C C . GLN A 1 196 ? -6.368 2.194 3.100 1.00 93.12 196 GLN A C 1
ATOM 1519 O O . GLN A 1 196 ? -5.449 1.892 2.334 1.00 93.12 196 GLN A O 1
ATOM 1524 N N . GLU A 1 197 ? -7.587 2.503 2.650 1.00 93.06 197 GLU A N 1
ATOM 1525 C CA . GLU A 1 197 ? -7.930 2.542 1.219 1.00 93.06 197 GLU A CA 1
ATOM 1526 C C . GLU A 1 197 ? -7.079 3.560 0.444 1.00 93.06 197 GLU A C 1
ATOM 1528 O O . GLU A 1 197 ? -6.613 3.293 -0.675 1.00 93.06 197 GLU A O 1
ATOM 1533 N N . LEU A 1 198 ? -6.844 4.728 1.050 1.00 96.12 198 LEU A N 1
ATOM 1534 C CA . LEU A 1 198 ? -6.057 5.790 0.440 1.00 96.12 198 LEU A CA 1
ATOM 1535 C C . LEU A 1 198 ? -4.585 5.391 0.290 1.00 96.12 198 LEU A C 1
ATOM 1537 O O . LEU A 1 198 ? -4.019 5.607 -0.780 1.00 96.12 198 LEU A O 1
ATOM 1541 N N . VAL A 1 199 ? -3.983 4.753 1.299 1.00 95.06 199 VAL A N 1
ATOM 1542 C CA . VAL A 1 199 ? -2.587 4.281 1.224 1.00 95.06 199 VAL A CA 1
ATOM 1543 C C . VAL A 1 199 ? -2.423 3.206 0.143 1.00 95.06 199 VAL A C 1
ATOM 1545 O O . VAL A 1 199 ? -1.451 3.231 -0.611 1.00 95.06 199 VAL A O 1
ATOM 1548 N N . VAL A 1 200 ? -3.389 2.293 -0.020 1.00 93.94 200 VAL A N 1
ATOM 1549 C CA . VAL A 1 200 ? -3.362 1.320 -1.132 1.00 93.94 200 VAL A CA 1
ATOM 1550 C C . VAL A 1 200 ? -3.390 2.036 -2.487 1.00 93.94 200 VAL A C 1
ATOM 1552 O O . VAL A 1 200 ? -2.616 1.697 -3.390 1.00 93.94 200 VAL A O 1
ATOM 1555 N N . THR A 1 201 ? -4.250 3.047 -2.623 1.00 95.62 201 THR A N 1
ATOM 1556 C CA . THR A 1 201 ? -4.344 3.873 -3.836 1.00 95.62 201 THR A CA 1
ATOM 1557 C C . THR A 1 201 ? -3.038 4.627 -4.104 1.00 95.62 201 THR A C 1
ATOM 1559 O O . THR A 1 201 ? -2.554 4.637 -5.239 1.00 95.62 201 THR A O 1
ATOM 1562 N N . GLU A 1 202 ? -2.424 5.205 -3.071 1.00 97.06 202 GLU A N 1
ATOM 1563 C CA . GLU A 1 202 ? -1.125 5.881 -3.143 1.00 97.06 202 GLU A CA 1
ATOM 1564 C C . GLU A 1 202 ? -0.029 4.935 -3.655 1.00 97.06 202 GLU A C 1
ATOM 1566 O O . GLU A 1 202 ? 0.696 5.265 -4.597 1.00 97.06 202 GLU A O 1
ATOM 1571 N N . SER A 1 203 ? 0.045 3.711 -3.129 1.00 96.56 203 SER A N 1
ATOM 1572 C CA . SER A 1 203 ? 1.023 2.713 -3.578 1.00 96.56 203 SER A CA 1
ATOM 1573 C C . SER A 1 203 ? 0.802 2.261 -5.023 1.00 96.56 203 SER A C 1
ATOM 1575 O O . SER A 1 203 ? 1.768 1.986 -5.742 1.00 96.56 203 SER A O 1
ATOM 1577 N N . MET A 1 204 ? -0.446 2.188 -5.498 1.00 97.19 204 MET A N 1
ATOM 1578 C CA . MET A 1 204 ? -0.735 1.951 -6.921 1.00 97.19 204 MET A CA 1
ATOM 1579 C C . MET A 1 204 ? -0.268 3.118 -7.796 1.00 97.19 204 MET A C 1
ATOM 1581 O O . MET A 1 204 ? 0.378 2.898 -8.822 1.00 97.19 204 MET A O 1
ATOM 1585 N N . LEU A 1 205 ? -0.529 4.355 -7.369 1.00 98.25 205 LEU A N 1
ATOM 1586 C CA . LEU A 1 205 ? -0.068 5.556 -8.064 1.00 98.25 205 LEU A CA 1
ATOM 1587 C C . LEU A 1 205 ? 1.463 5.641 -8.105 1.00 98.25 205 LEU A C 1
ATOM 1589 O O . LEU A 1 205 ? 2.023 5.998 -9.140 1.00 98.25 205 LEU A O 1
ATOM 1593 N N . HIS A 1 206 ? 2.156 5.254 -7.032 1.00 98.06 206 HIS A N 1
ATOM 1594 C CA . HIS A 1 206 ? 3.616 5.174 -7.021 1.00 98.06 206 HIS A CA 1
ATOM 1595 C C . HIS A 1 206 ? 4.144 4.132 -8.008 1.00 98.06 206 HIS A C 1
ATOM 1597 O O . HIS A 1 206 ? 5.096 4.420 -8.733 1.00 98.06 206 HIS A O 1
ATOM 1603 N N . ARG A 1 207 ? 3.531 2.943 -8.083 1.00 98.06 207 ARG A N 1
ATOM 1604 C CA . ARG A 1 207 ? 3.903 1.915 -9.074 1.00 98.06 207 ARG A CA 1
ATOM 1605 C C . ARG A 1 207 ? 3.698 2.404 -10.508 1.00 98.06 207 ARG A C 1
ATOM 1607 O O . ARG A 1 207 ? 4.562 2.157 -11.349 1.00 98.06 207 ARG A O 1
ATOM 1614 N N . LEU A 1 208 ? 2.603 3.123 -10.761 1.00 98.31 208 LEU A N 1
ATOM 1615 C CA . LEU A 1 208 ? 2.308 3.738 -12.055 1.00 98.31 208 LEU A CA 1
ATOM 1616 C C . LEU A 1 208 ? 3.318 4.846 -12.401 1.00 98.31 208 LEU A C 1
ATOM 1618 O O . LEU A 1 208 ? 3.880 4.849 -13.493 1.00 98.31 208 LEU A O 1
ATOM 1622 N N . ALA A 1 209 ? 3.609 5.752 -11.465 1.00 97.69 209 ALA A N 1
ATOM 1623 C CA . ALA A 1 209 ? 4.585 6.825 -11.661 1.00 97.69 209 ALA A CA 1
ATOM 1624 C C . ALA A 1 209 ? 5.996 6.281 -11.923 1.00 97.69 209 ALA A C 1
ATOM 1626 O O . ALA A 1 209 ? 6.682 6.757 -12.827 1.00 97.69 209 ALA A O 1
ATOM 1627 N N . ARG A 1 210 ? 6.410 5.257 -11.166 1.00 96.69 210 ARG A N 1
ATOM 1628 C CA . ARG A 1 210 ? 7.699 4.587 -11.366 1.00 96.69 210 ARG A CA 1
ATOM 1629 C C . ARG A 1 210 ? 7.773 3.876 -12.713 1.00 96.69 210 ARG A C 1
ATOM 1631 O O . ARG A 1 210 ? 8.838 3.895 -13.304 1.00 96.69 210 ARG A O 1
ATOM 1638 N N . ALA A 1 211 ? 6.675 3.308 -13.216 1.00 97.50 211 ALA A N 1
ATOM 1639 C CA . ALA A 1 211 ? 6.652 2.691 -14.543 1.00 97.50 211 ALA A CA 1
ATOM 1640 C C . ALA A 1 211 ? 6.941 3.714 -15.654 1.00 97.50 211 ALA A C 1
ATOM 1642 O O . ALA A 1 211 ? 7.800 3.486 -16.501 1.00 97.50 211 ALA A O 1
ATOM 1643 N N . TYR A 1 212 ? 6.284 4.881 -15.604 1.00 96.81 212 TYR A N 1
ATOM 1644 C CA . TYR A 1 212 ? 6.574 5.983 -16.528 1.00 96.81 212 TYR A CA 1
ATOM 1645 C C . TYR A 1 212 ? 8.028 6.457 -16.427 1.00 96.81 212 TYR A C 1
ATOM 1647 O O . TYR A 1 212 ? 8.682 6.667 -17.448 1.00 96.81 212 TYR A O 1
ATOM 1655 N N . GLU A 1 213 ? 8.533 6.634 -15.204 1.00 95.62 213 GLU A N 1
ATOM 1656 C CA . GLU A 1 213 ? 9.915 7.054 -14.960 1.00 95.62 213 GLU A CA 1
ATOM 1657 C C . GLU A 1 213 ? 10.916 6.040 -15.529 1.00 95.62 213 GLU A C 1
ATOM 1659 O O . GLU A 1 213 ? 11.769 6.413 -16.331 1.00 95.62 213 GLU A O 1
ATOM 1664 N N . SER A 1 214 ? 10.791 4.764 -15.158 1.00 96.06 214 SER A N 1
ATOM 1665 C CA . SER A 1 214 ? 11.683 3.691 -15.599 1.00 96.06 214 SER A CA 1
ATOM 1666 C C . SER A 1 214 ? 11.699 3.559 -17.117 1.00 96.06 214 SER A C 1
ATOM 1668 O O . SER A 1 214 ? 12.776 3.526 -17.705 1.00 96.06 214 SER A O 1
ATOM 1670 N N . ALA A 1 215 ? 10.536 3.579 -17.768 1.00 96.06 215 ALA A N 1
ATOM 1671 C CA . ALA A 1 215 ? 10.462 3.476 -19.220 1.00 96.06 215 ALA A CA 1
ATOM 1672 C C . ALA A 1 215 ? 11.076 4.706 -19.927 1.00 96.06 215 ALA A C 1
ATOM 1674 O O . ALA A 1 215 ? 11.772 4.564 -20.937 1.00 96.06 215 ALA A O 1
ATOM 1675 N N . THR A 1 216 ? 10.915 5.908 -19.356 1.00 95.94 216 THR A N 1
ATOM 1676 C CA . THR A 1 216 ? 11.556 7.135 -19.870 1.00 95.94 216 THR A CA 1
ATOM 1677 C C . THR A 1 216 ? 13.079 7.054 -19.743 1.00 95.94 216 THR A C 1
ATOM 1679 O O . THR A 1 216 ? 13.801 7.334 -20.700 1.00 95.94 216 THR A O 1
ATOM 1682 N N . LEU A 1 217 ? 13.583 6.628 -18.581 1.00 96.50 217 LEU A N 1
ATOM 1683 C CA . LEU A 1 217 ? 15.020 6.474 -18.336 1.00 96.50 217 LEU A CA 1
ATOM 1684 C C . LEU A 1 217 ? 15.634 5.353 -19.185 1.00 96.50 217 LEU A C 1
ATOM 1686 O O . LEU A 1 217 ? 16.748 5.506 -19.680 1.00 96.50 217 LEU A O 1
ATOM 1690 N N . ALA A 1 218 ? 14.915 4.247 -19.390 1.00 96.50 218 ALA A N 1
ATOM 1691 C CA . ALA A 1 218 ? 15.347 3.165 -20.271 1.00 96.50 218 ALA A CA 1
ATOM 1692 C C . ALA A 1 218 ? 15.477 3.651 -21.719 1.00 96.50 218 ALA A C 1
ATOM 1694 O O . ALA A 1 218 ? 16.485 3.376 -22.367 1.00 96.50 218 ALA A O 1
ATOM 1695 N N . THR A 1 219 ? 14.504 4.436 -22.193 1.00 96.44 219 THR A N 1
ATOM 1696 C CA . THR A 1 219 ? 14.544 5.050 -23.528 1.00 96.44 219 THR A CA 1
ATOM 1697 C C . THR A 1 219 ? 15.741 5.991 -23.667 1.00 96.44 219 THR A C 1
ATOM 1699 O O . THR A 1 219 ? 16.506 5.892 -24.626 1.00 96.44 219 THR A O 1
ATOM 1702 N N . ALA A 1 220 ? 15.963 6.855 -22.673 1.00 95.69 220 ALA A N 1
ATOM 1703 C CA . ALA A 1 220 ? 17.122 7.744 -22.619 1.00 95.69 220 ALA A CA 1
ATOM 1704 C C . ALA A 1 220 ? 18.443 6.975 -22.730 1.00 95.69 220 ALA A C 1
ATOM 1706 O O . ALA A 1 220 ? 19.271 7.259 -23.597 1.00 95.69 220 ALA A O 1
ATOM 1707 N N . LEU A 1 221 ? 18.604 5.956 -21.884 1.00 96.06 221 LEU A N 1
ATOM 1708 C CA . LEU A 1 221 ? 19.822 5.164 -21.821 1.00 96.06 221 LEU A CA 1
ATOM 1709 C C . LEU A 1 221 ? 20.052 4.354 -23.102 1.00 96.06 221 LEU A C 1
ATOM 1711 O O . LEU A 1 221 ? 21.194 4.181 -23.520 1.00 96.06 221 LEU A O 1
ATOM 1715 N N . HIS A 1 222 ? 18.982 3.879 -23.740 1.00 95.81 222 HIS A N 1
ATOM 1716 C CA . HIS A 1 222 ? 19.060 3.191 -25.024 1.00 95.81 222 HIS A CA 1
ATOM 1717 C C . HIS A 1 222 ? 19.604 4.099 -26.130 1.00 95.81 222 HIS A C 1
ATOM 1719 O O . HIS A 1 222 ? 20.495 3.690 -26.874 1.00 95.81 222 HIS A O 1
ATOM 1725 N N . HIS A 1 223 ? 19.115 5.342 -26.206 1.00 93.69 223 HIS A N 1
ATOM 1726 C CA . HIS A 1 223 ? 19.597 6.329 -27.173 1.00 93.69 223 HIS A CA 1
ATOM 1727 C C . HIS A 1 223 ? 21.057 6.730 -26.942 1.00 93.69 223 HIS A C 1
ATOM 1729 O O . HIS A 1 223 ? 21.796 6.913 -27.909 1.00 93.69 223 HIS A O 1
ATOM 1735 N N . GLU A 1 224 ? 21.478 6.864 -25.681 1.00 93.88 224 GLU A N 1
ATOM 1736 C CA . GLU A 1 224 ? 22.887 7.097 -25.337 1.00 93.88 224 GLU A CA 1
ATOM 1737 C C . GLU A 1 224 ? 23.766 5.884 -25.700 1.00 93.88 224 GLU A C 1
ATOM 1739 O O . GLU A 1 224 ? 24.893 6.035 -26.182 1.00 93.88 224 GLU A O 1
ATOM 1744 N N . GLY A 1 225 ? 23.244 4.672 -25.497 1.00 93.88 225 GLY A N 1
ATOM 1745 C CA . GLY A 1 225 ? 23.929 3.418 -25.779 1.00 93.88 225 GLY A CA 1
ATOM 1746 C C . GLY A 1 225 ? 25.142 3.170 -24.872 1.00 93.88 225 GLY A C 1
ATOM 1747 O O . GLY A 1 225 ? 25.192 3.538 -23.697 1.00 93.88 225 GLY A O 1
ATOM 1748 N N . GLY A 1 226 ? 26.147 2.474 -25.406 1.00 96.56 226 GLY A N 1
ATOM 1749 C CA . GLY A 1 226 ? 27.423 2.262 -24.721 1.00 96.56 226 GLY A CA 1
ATOM 1750 C C . GLY A 1 226 ? 27.383 1.288 -23.535 1.00 96.56 226 GLY A C 1
ATOM 1751 O O . GLY A 1 226 ? 26.559 0.375 -23.452 1.00 96.56 226 GLY A O 1
ATOM 1752 N N . ALA A 1 227 ? 28.350 1.441 -22.624 1.00 97.69 227 ALA A N 1
ATOM 1753 C CA . ALA A 1 227 ? 28.599 0.473 -21.554 1.00 97.69 227 ALA A CA 1
ATOM 1754 C C . ALA A 1 227 ? 27.464 0.403 -20.520 1.00 97.69 227 ALA A C 1
ATOM 1756 O O . ALA A 1 227 ? 27.179 -0.683 -20.009 1.00 97.69 227 ALA A O 1
ATOM 1757 N N . HIS A 1 228 ? 26.812 1.534 -20.231 1.00 97.81 228 HIS A N 1
ATOM 1758 C CA . HIS A 1 228 ? 25.693 1.592 -19.294 1.00 97.81 228 HIS A CA 1
ATOM 1759 C C . HIS A 1 228 ? 24.446 0.908 -19.858 1.00 97.81 228 HIS A C 1
ATOM 1761 O O . HIS A 1 228 ? 23.855 0.086 -19.160 1.00 97.81 228 HIS A O 1
ATOM 1767 N N . TRP A 1 229 ? 24.110 1.140 -21.131 1.00 97.62 229 TRP A N 1
ATOM 1768 C CA . TRP A 1 229 ? 23.040 0.400 -21.804 1.00 97.62 229 TRP A CA 1
ATOM 1769 C C . TRP A 1 229 ? 23.300 -1.113 -21.794 1.00 97.62 229 TRP A C 1
ATOM 1771 O O . TRP A 1 229 ? 22.456 -1.899 -21.367 1.00 97.62 229 TRP A O 1
ATOM 1781 N N . ALA A 1 230 ? 24.514 -1.535 -22.161 1.00 98.12 230 ALA A N 1
ATOM 1782 C CA . ALA A 1 230 ? 24.875 -2.951 -22.139 1.00 98.12 230 ALA A CA 1
ATOM 1783 C C . ALA A 1 230 ? 24.803 -3.563 -20.726 1.00 98.12 230 ALA A C 1
ATOM 1785 O O . ALA A 1 230 ? 24.508 -4.748 -20.579 1.00 98.12 230 ALA A O 1
ATOM 1786 N N . ALA A 1 231 ? 25.115 -2.792 -19.679 1.00 98.19 231 ALA A N 1
ATOM 1787 C CA . ALA A 1 231 ? 24.984 -3.240 -18.295 1.00 98.19 231 ALA A CA 1
ATOM 1788 C C . ALA A 1 231 ? 23.520 -3.369 -17.862 1.00 98.19 231 ALA A C 1
ATOM 1790 O O . ALA A 1 231 ? 23.171 -4.374 -17.245 1.00 98.19 231 ALA A O 1
ATOM 1791 N N . TYR A 1 232 ? 22.677 -2.403 -18.226 1.00 97.88 232 TYR A N 1
ATOM 1792 C CA . TYR A 1 232 ? 21.237 -2.449 -17.987 1.00 97.88 232 TYR A CA 1
ATOM 1793 C C . TYR A 1 232 ? 20.590 -3.684 -18.629 1.00 97.88 232 TYR A C 1
ATOM 1795 O O . TYR A 1 232 ? 19.900 -4.434 -17.942 1.00 97.88 232 TYR A O 1
ATOM 1803 N N . GLU A 1 233 ? 20.905 -3.971 -19.893 1.00 97.44 233 GLU A N 1
ATOM 1804 C CA . GLU A 1 233 ? 20.369 -5.146 -20.592 1.00 97.44 233 GLU A CA 1
ATOM 1805 C C . GLU A 1 233 ? 20.834 -6.468 -19.967 1.00 97.44 233 GLU A C 1
ATOM 1807 O O . GLU A 1 233 ? 20.055 -7.413 -19.865 1.00 97.44 233 GLU A O 1
ATOM 1812 N N . ARG A 1 234 ? 22.071 -6.543 -19.450 1.00 97.88 234 ARG A N 1
ATOM 1813 C CA . ARG A 1 234 ? 22.515 -7.725 -18.684 1.00 97.88 234 ARG A CA 1
ATOM 1814 C C . ARG A 1 234 ? 21.735 -7.900 -17.383 1.00 97.88 234 ARG A C 1
ATOM 1816 O O . ARG A 1 234 ? 21.413 -9.030 -17.031 1.00 97.88 234 ARG A O 1
ATOM 1823 N N . LEU A 1 235 ? 21.444 -6.810 -16.669 1.00 97.62 235 LEU A N 1
ATOM 1824 C CA . LEU A 1 235 ? 20.622 -6.868 -15.456 1.00 97.62 235 LEU A CA 1
ATOM 1825 C C . LEU A 1 235 ? 19.206 -7.348 -15.785 1.00 97.62 235 LEU A C 1
ATOM 1827 O O . LEU A 1 235 ? 18.714 -8.260 -15.124 1.00 97.62 235 LEU A O 1
ATOM 1831 N N . ARG A 1 236 ? 18.591 -6.805 -16.841 1.00 95.81 236 ARG A N 1
ATOM 1832 C CA . ARG A 1 236 ? 17.271 -7.250 -17.307 1.00 95.81 236 ARG A CA 1
ATOM 1833 C C . ARG A 1 236 ? 17.256 -8.701 -17.743 1.00 95.81 236 ARG A C 1
ATOM 1835 O O . ARG A 1 236 ? 16.337 -9.413 -17.374 1.00 95.81 236 ARG A O 1
ATOM 1842 N N . ALA A 1 237 ? 18.273 -9.162 -18.466 1.00 95.56 237 ALA A N 1
ATOM 1843 C CA . ALA A 1 237 ? 18.368 -10.563 -18.864 1.00 95.56 237 ALA A CA 1
ATOM 1844 C C . ALA A 1 237 ? 18.398 -11.504 -17.645 1.00 95.56 237 ALA A C 1
ATOM 1846 O O . ALA A 1 237 ? 17.741 -12.542 -17.652 1.00 95.56 237 ALA A O 1
ATOM 1847 N N . CYS A 1 238 ? 19.102 -11.128 -16.570 1.00 95.81 238 CYS A N 1
ATOM 1848 C CA . CYS A 1 238 ? 19.054 -11.872 -15.309 1.00 95.81 238 CYS A CA 1
ATOM 1849 C C . CYS A 1 238 ? 17.653 -11.837 -14.680 1.00 95.81 238 CYS A C 1
ATOM 1851 O O . CYS A 1 238 ? 17.160 -12.864 -14.222 1.00 95.81 238 CYS A O 1
ATOM 1853 N N . GLU A 1 239 ? 17.000 -10.677 -14.668 1.00 96.06 239 GLU A N 1
ATOM 1854 C CA . GLU A 1 239 ? 15.652 -10.518 -14.110 1.00 96.06 239 GLU A CA 1
ATOM 1855 C C . GLU A 1 239 ? 14.573 -11.215 -14.950 1.00 96.06 239 GLU A C 1
ATOM 1857 O O . GLU A 1 239 ? 13.569 -11.639 -14.400 1.00 96.06 239 GLU A O 1
ATOM 1862 N N . ARG A 1 240 ? 14.767 -11.398 -16.255 1.00 95.50 240 ARG A N 1
ATOM 1863 C CA . ARG A 1 240 ? 13.856 -12.151 -17.132 1.00 95.50 240 ARG A CA 1
ATOM 1864 C C . ARG A 1 240 ? 14.076 -13.652 -17.092 1.00 95.50 240 ARG A C 1
ATOM 1866 O O . ARG A 1 240 ? 13.227 -14.400 -17.555 1.00 95.50 240 ARG A O 1
ATOM 1873 N N . SER A 1 241 ? 15.201 -14.111 -16.547 1.00 89.81 241 SER A N 1
ATOM 1874 C CA . SER A 1 241 ? 15.490 -15.541 -16.517 1.00 89.81 241 SER A CA 1
ATOM 1875 C C . SER A 1 241 ? 14.353 -16.318 -15.844 1.00 89.81 241 SER A C 1
ATOM 1877 O O . SER A 1 241 ? 13.834 -15.919 -14.799 1.00 89.81 241 SER A O 1
ATOM 1879 N N . ALA A 1 242 ? 13.936 -17.409 -16.486 1.00 75.94 242 ALA A N 1
ATOM 1880 C CA . ALA A 1 242 ? 13.000 -18.343 -15.888 1.00 75.94 242 ALA A CA 1
ATOM 1881 C C . ALA A 1 242 ? 13.705 -19.086 -14.733 1.00 75.94 242 ALA A C 1
ATOM 1883 O O . ALA A 1 242 ? 14.867 -19.478 -14.909 1.00 75.94 242 ALA A O 1
ATOM 1884 N N . PRO A 1 243 ? 13.048 -19.247 -13.569 1.00 67.75 243 PRO A N 1
ATOM 1885 C CA . PRO A 1 243 ? 13.602 -19.991 -12.440 1.00 67.75 243 PRO A CA 1
ATOM 1886 C C . PRO A 1 243 ? 13.757 -21.495 -12.707 1.00 67.75 243 PRO A C 1
ATOM 1888 O O . PRO A 1 243 ? 13.035 -22.044 -13.571 1.00 67.75 243 PRO A O 1
#

Foldseek 3Di:
DPPPPVPAQDLVLQLVQLLVCAGSVRHHHDCVVQVQLPPSHHFSLSSNLRSLQRGLDLDQDDAPLLVLLVVPFDQADDFDCNLPSSLVSLQVRLCVVVVHNDLVVLVVVLVVLVVVLVVLVVVLVVLVVQLVVLVVVLVCVVCVPPVVCVDPPRPCNVVCCVVCVVVNVCSCPPPPSNVSNVVSVVSSVVSVVVSSSSSSVSSSSVSNNSSVVSRSSSVRDVVVDPDSNVVSVVSVVVRRDND

Sequence (243 aa):
PNPNRASQEGYSMHFLHALKAEDRNGKPLSLDALDYDHDGRIGLLDAHTRARIASRSIDVPTTTSERYLRAVANQGPELDWAIAPEDRAVVEQLGRDLGLHDAVKVRVRLGDVGREREALENALTEADAVVDGAYGDLAATLLARWPVLDDAYHPDFARTVNDDAEAIRAVLDRSAEAAAYDRATERSEALAERYQELVVTESMLHRLARAYESATLATALHHEGGAHWAAYERLRACERSAP